Protein AF-A0A952IH59-F1 (afdb_monomer)

Structure (mmCIF, N/CA/C/O backbone):
data_AF-A0A952IH59-F1
#
_entry.id   AF-A0A952IH59-F1
#
loop_
_atom_site.group_PDB
_atom_site.id
_atom_site.type_symbol
_atom_site.label_atom_id
_atom_site.label_alt_id
_atom_site.label_comp_id
_atom_site.label_asym_id
_atom_site.label_entity_id
_atom_site.label_seq_id
_atom_site.pdbx_PDB_ins_code
_atom_site.Cartn_x
_atom_site.Cartn_y
_atom_site.Cartn_z
_atom_site.occupancy
_atom_site.B_iso_or_equiv
_atom_site.auth_seq_id
_atom_site.auth_comp_id
_atom_site.auth_asym_id
_atom_site.auth_atom_id
_atom_site.pdbx_PDB_model_num
ATOM 1 N N . MET A 1 1 ? -2.405 -36.967 -12.369 1.00 33.53 1 MET A N 1
ATOM 2 C CA . MET A 1 1 ? -1.945 -35.764 -11.644 1.00 33.53 1 MET A CA 1
ATOM 3 C C . MET A 1 1 ? -1.183 -34.892 -12.630 1.00 33.53 1 MET A C 1
ATOM 5 O O . MET A 1 1 ? -0.047 -35.197 -12.960 1.00 33.53 1 MET A O 1
ATOM 9 N N . SER A 1 2 ? -1.844 -33.901 -13.224 1.00 32.59 2 SER A N 1
ATOM 10 C CA . SER A 1 2 ? -1.239 -33.027 -14.232 1.00 32.59 2 SER A CA 1
ATOM 11 C C . SER A 1 2 ? -0.374 -31.972 -13.546 1.00 32.59 2 SER A C 1
ATOM 13 O O . SER A 1 2 ? -0.897 -31.021 -12.970 1.00 32.59 2 SER A O 1
ATOM 15 N N . ASN A 1 3 ? 0.943 -32.163 -13.613 1.00 38.31 3 ASN A N 1
ATOM 16 C CA . ASN A 1 3 ? 1.947 -31.163 -13.268 1.00 38.31 3 ASN A CA 1
ATOM 17 C C . ASN A 1 3 ? 1.808 -29.986 -14.246 1.00 38.31 3 ASN A C 1
ATOM 19 O O . ASN A 1 3 ? 2.385 -29.983 -15.333 1.00 38.31 3 ASN A O 1
ATOM 23 N N . VAL A 1 4 ? 0.987 -28.996 -13.892 1.00 41.66 4 VAL A N 1
ATOM 24 C CA . VAL A 1 4 ? 1.006 -27.701 -14.567 1.00 41.66 4 VAL A CA 1
ATOM 25 C C . VAL A 1 4 ? 2.268 -27.012 -14.075 1.00 41.66 4 VAL A C 1
ATOM 27 O O . VAL A 1 4 ? 2.263 -26.384 -13.021 1.00 41.66 4 VAL A O 1
ATOM 30 N N . ALA A 1 5 ? 3.364 -27.159 -14.819 1.00 42.41 5 ALA A N 1
ATOM 31 C CA . ALA A 1 5 ? 4.501 -26.266 -14.682 1.00 42.41 5 ALA A CA 1
ATOM 32 C C . ALA A 1 5 ? 3.962 -24.843 -14.872 1.00 42.41 5 ALA A C 1
ATOM 34 O O . ALA A 1 5 ? 3.643 -24.432 -15.992 1.00 42.41 5 ALA A O 1
ATOM 35 N N . SER A 1 6 ? 3.755 -24.115 -13.771 1.00 54.06 6 SER A N 1
ATOM 36 C CA . SER A 1 6 ? 3.394 -22.708 -13.841 1.00 54.06 6 SER A CA 1
ATOM 37 C C . SER A 1 6 ? 4.525 -22.039 -14.603 1.00 54.06 6 SER A C 1
ATOM 39 O O . SER A 1 6 ? 5.660 -22.043 -14.127 1.00 54.06 6 SER A O 1
ATOM 41 N N . SER A 1 7 ? 4.261 -21.543 -15.814 1.00 60.97 7 SER A N 1
ATOM 42 C CA . SER A 1 7 ? 5.298 -20.843 -16.566 1.00 60.97 7 SER A CA 1
ATOM 43 C C . SER A 1 7 ? 5.826 -19.726 -15.672 1.00 60.97 7 SER A C 1
ATOM 45 O O . SER A 1 7 ? 5.034 -18.868 -15.267 1.00 60.97 7 SER A O 1
ATOM 47 N N . ARG A 1 8 ? 7.118 -19.783 -15.349 1.00 72.94 8 ARG A N 1
ATOM 48 C CA . ARG A 1 8 ? 7.808 -18.815 -14.498 1.00 72.94 8 ARG A CA 1
ATOM 49 C C . ARG A 1 8 ? 7.448 -17.401 -14.963 1.00 72.94 8 ARG A C 1
ATOM 51 O O . ARG A 1 8 ? 7.548 -17.094 -16.154 1.00 72.94 8 ARG A O 1
ATOM 58 N N . ARG A 1 9 ? 6.894 -16.586 -14.067 1.00 80.38 9 ARG A N 1
ATOM 59 C CA . ARG A 1 9 ? 6.481 -15.207 -14.354 1.00 80.38 9 ARG A CA 1
ATOM 60 C C . ARG A 1 9 ? 7.726 -14.324 -14.405 1.00 80.38 9 ARG A C 1
ATOM 62 O O . ARG A 1 9 ? 8.733 -14.626 -13.780 1.00 80.38 9 ARG A O 1
ATOM 69 N N . TRP A 1 10 ? 7.644 -13.204 -15.122 1.00 84.25 10 TRP A N 1
ATOM 70 C CA . TRP A 1 10 ? 8.783 -12.297 -15.336 1.00 84.25 10 TRP A CA 1
ATOM 71 C C . TRP A 1 10 ? 9.376 -11.718 -14.038 1.00 84.25 10 TRP A C 1
ATOM 73 O O . TRP A 1 10 ? 10.529 -11.299 -14.018 1.00 84.25 10 TRP A O 1
ATOM 83 N N . TYR A 1 11 ? 8.585 -11.693 -12.965 1.00 84.94 11 TYR A N 1
ATOM 84 C CA . TYR A 1 11 ? 8.982 -11.210 -11.647 1.00 84.94 11 TYR A CA 1
ATOM 85 C C . TYR A 1 11 ? 9.346 -12.339 -10.668 1.00 84.94 11 TYR A C 1
ATOM 87 O O . TYR A 1 11 ? 9.770 -12.048 -9.557 1.00 84.94 11 TYR A O 1
ATOM 95 N N . ASP A 1 12 ? 9.200 -13.617 -11.042 1.00 85.00 12 ASP A N 1
ATOM 96 C CA . ASP A 1 12 ? 9.469 -14.745 -10.131 1.00 85.00 12 ASP A CA 1
ATOM 97 C C . ASP A 1 12 ? 10.962 -14.902 -9.804 1.00 85.00 12 ASP A C 1
ATOM 99 O O . ASP A 1 12 ? 11.306 -15.484 -8.781 1.00 85.00 12 ASP A O 1
ATOM 103 N N . ASP A 1 13 ? 11.847 -14.375 -10.654 1.00 84.06 13 ASP A N 1
ATOM 104 C CA . ASP A 1 13 ? 13.303 -14.382 -10.447 1.00 84.06 13 ASP A CA 1
ATOM 105 C C . ASP A 1 13 ? 13.801 -13.252 -9.537 1.00 84.06 13 ASP A C 1
ATOM 107 O O . ASP A 1 13 ? 14.992 -13.167 -9.248 1.00 84.06 13 ASP A O 1
ATOM 111 N N . LYS A 1 14 ? 12.897 -12.382 -9.080 1.00 87.69 14 LYS A N 1
ATOM 112 C CA . LYS A 1 14 ? 13.188 -11.244 -8.206 1.00 87.69 14 LYS A CA 1
ATOM 113 C C . LYS A 1 14 ? 12.526 -11.522 -6.856 1.00 87.69 14 LYS A C 1
ATOM 115 O O . LYS A 1 14 ? 11.320 -11.304 -6.756 1.00 87.69 14 LYS A O 1
ATOM 120 N N . PRO A 1 15 ? 13.257 -12.033 -5.842 1.00 89.44 15 PRO A N 1
ATOM 121 C CA . PRO A 1 15 ? 12.652 -12.554 -4.614 1.00 89.44 15 PRO A CA 1
ATOM 122 C C . PRO A 1 15 ? 11.705 -11.562 -3.935 1.00 89.44 15 PRO A C 1
ATOM 124 O O . PRO A 1 15 ? 10.534 -11.889 -3.759 1.00 89.44 15 PRO A O 1
ATOM 127 N N . LEU A 1 16 ? 12.182 -10.337 -3.685 1.00 90.50 16 LEU A N 1
ATOM 128 C CA . LEU A 1 16 ? 11.407 -9.269 -3.051 1.00 90.50 16 LEU A CA 1
ATOM 129 C C . LEU A 1 16 ? 10.143 -8.938 -3.852 1.00 90.50 16 LEU A C 1
ATOM 131 O O . LEU A 1 16 ? 9.032 -9.065 -3.358 1.00 90.50 16 LEU A O 1
ATOM 135 N N . LEU A 1 17 ? 10.293 -8.627 -5.142 1.00 90.44 17 LEU A N 1
ATOM 136 C CA . LEU A 1 17 ? 9.162 -8.299 -6.012 1.00 90.44 17 LEU A CA 1
ATOM 137 C C . LEU A 1 17 ? 8.145 -9.452 -6.118 1.00 90.44 17 LEU A C 1
ATOM 139 O O . LEU A 1 17 ? 6.936 -9.220 -6.138 1.00 90.44 17 LEU A O 1
ATOM 143 N N . SER A 1 18 ? 8.618 -10.700 -6.187 1.00 91.50 18 SER A N 1
ATOM 144 C CA . SER A 1 18 ? 7.756 -11.885 -6.214 1.00 91.50 18 SER A CA 1
ATOM 145 C C . SER A 1 18 ? 6.948 -12.021 -4.930 1.00 91.50 18 SER A C 1
ATOM 147 O O . SER A 1 18 ? 5.749 -12.296 -4.996 1.00 91.50 18 SER A O 1
ATOM 149 N N . GLU A 1 19 ? 7.584 -11.823 -3.779 1.00 92.31 19 GLU A N 1
ATOM 150 C CA . GLU A 1 19 ? 6.935 -11.851 -2.472 1.00 92.31 19 GLU A CA 1
ATOM 151 C C . GLU A 1 19 ? 5.910 -10.723 -2.328 1.00 92.31 19 GLU A C 1
ATOM 153 O O . GLU A 1 19 ? 4.742 -11.001 -2.057 1.00 92.31 19 GLU A O 1
ATOM 158 N N . THR A 1 20 ? 6.285 -9.484 -2.645 1.00 92.25 20 THR A N 1
ATOM 159 C CA . THR A 1 20 ? 5.392 -8.319 -2.615 1.00 92.25 20 THR A CA 1
ATOM 160 C C . THR A 1 20 ? 4.138 -8.538 -3.467 1.00 92.25 20 THR A C 1
ATOM 162 O O . THR A 1 20 ? 3.014 -8.326 -3.007 1.00 92.25 20 THR A O 1
ATOM 165 N N . ILE A 1 21 ? 4.290 -9.035 -4.701 1.00 91.31 21 ILE A N 1
ATOM 166 C CA . ILE A 1 21 ? 3.145 -9.314 -5.582 1.00 91.31 21 ILE A CA 1
ATOM 167 C C . ILE A 1 21 ? 2.280 -10.453 -5.029 1.00 91.31 21 ILE A C 1
ATOM 169 O O . ILE A 1 21 ? 1.054 -10.398 -5.135 1.00 91.31 21 ILE A O 1
ATOM 173 N N . LYS A 1 22 ? 2.882 -11.498 -4.447 1.00 91.50 22 LYS A N 1
ATOM 174 C CA . LYS A 1 22 ? 2.125 -12.590 -3.812 1.00 91.50 22 LYS A CA 1
ATOM 175 C C . LYS A 1 22 ? 1.323 -12.088 -2.614 1.00 91.50 22 LYS A C 1
ATOM 177 O O . LYS A 1 22 ? 0.164 -12.475 -2.488 1.00 91.50 22 LYS A O 1
ATOM 182 N N . ASN A 1 23 ? 1.903 -11.211 -1.799 1.00 92.19 23 ASN A N 1
ATOM 183 C CA . ASN A 1 23 ? 1.234 -10.614 -0.647 1.00 92.19 23 ASN A CA 1
ATOM 184 C C . ASN A 1 23 ? 0.069 -9.719 -1.080 1.00 92.19 23 ASN A C 1
ATOM 186 O O . ASN A 1 23 ? -1.020 -9.837 -0.533 1.00 92.19 23 ASN A O 1
ATOM 190 N N . LEU A 1 24 ? 0.227 -8.914 -2.136 1.00 91.50 24 LEU A N 1
ATOM 191 C CA . LEU A 1 24 ? -0.899 -8.169 -2.711 1.00 91.50 24 LEU A CA 1
ATOM 192 C C . LEU A 1 24 ? -2.011 -9.098 -3.220 1.00 91.50 24 LEU A C 1
ATOM 194 O O . LEU A 1 24 ? -3.191 -8.844 -2.994 1.00 91.50 24 LEU A O 1
ATOM 198 N N . LEU A 1 25 ? -1.650 -10.186 -3.903 1.00 90.56 25 LEU A N 1
ATOM 199 C CA . LEU A 1 25 ? -2.609 -11.134 -4.479 1.00 90.56 25 LEU A CA 1
ATOM 200 C C . LEU A 1 25 ? -3.349 -11.991 -3.443 1.00 90.56 25 LEU A C 1
ATOM 202 O O . LEU A 1 25 ? -4.392 -12.557 -3.782 1.00 90.56 25 LEU A O 1
ATOM 206 N N . SER A 1 26 ? -2.815 -12.130 -2.228 1.00 91.12 26 SER A N 1
ATOM 207 C CA . SER A 1 26 ? -3.437 -12.905 -1.149 1.00 91.12 26 SER A CA 1
ATOM 208 C C . SER A 1 26 ? -4.479 -12.106 -0.363 1.00 91.12 26 SER A C 1
ATOM 210 O O . SER A 1 26 ? -5.309 -12.705 0.322 1.00 91.12 26 SER A O 1
ATOM 212 N N . LEU A 1 27 ? -4.482 -10.775 -0.492 1.00 90.12 27 LEU A N 1
ATOM 213 C CA . LEU A 1 27 ? -5.470 -9.914 0.150 1.00 90.12 27 LEU A CA 1
ATOM 214 C C . LEU A 1 27 ? -6.889 -10.181 -0.387 1.00 90.12 27 LEU A C 1
ATOM 216 O O . LEU A 1 27 ? -7.058 -10.495 -1.568 1.00 90.12 27 LEU A O 1
ATOM 220 N N . PRO A 1 28 ? -7.935 -9.984 0.434 1.00 91.19 28 PRO A N 1
ATOM 221 C CA . PRO A 1 28 ? -9.312 -9.879 -0.040 1.00 91.19 28 PRO A CA 1
ATOM 222 C C . PRO A 1 28 ? -9.458 -8.853 -1.170 1.00 91.19 28 PRO A C 1
ATOM 224 O O . PRO A 1 28 ? -8.822 -7.802 -1.146 1.00 91.19 28 PRO A O 1
ATOM 227 N N . TYR A 1 29 ? -10.336 -9.122 -2.141 1.00 89.19 29 TYR A N 1
ATOM 228 C CA . TYR A 1 29 ? -10.485 -8.282 -3.338 1.00 89.19 29 TYR A CA 1
ATOM 229 C C . TYR A 1 29 ? -10.785 -6.804 -3.025 1.00 89.19 29 TYR A C 1
ATOM 231 O O . TYR A 1 29 ? -10.253 -5.919 -3.688 1.00 89.19 29 TYR A O 1
ATOM 239 N N . SER A 1 30 ? -11.584 -6.522 -1.990 1.00 88.75 30 SER A N 1
ATOM 240 C CA . SER A 1 30 ? -11.866 -5.152 -1.538 1.00 88.75 30 SER A CA 1
ATOM 241 C C . SER A 1 30 ? -10.608 -4.421 -1.060 1.00 88.75 30 SER A C 1
ATOM 243 O O . SER A 1 30 ? -10.383 -3.280 -1.450 1.00 88.75 30 SER A O 1
ATOM 245 N N . LEU A 1 31 ? -9.756 -5.093 -0.283 1.00 91.19 31 LEU A N 1
ATOM 246 C CA . LEU A 1 31 ? -8.477 -4.548 0.174 1.00 91.19 31 LEU A CA 1
ATOM 247 C C . LEU A 1 31 ? -7.481 -4.400 -0.976 1.00 91.19 31 LEU A C 1
ATOM 249 O O . LEU A 1 31 ? -6.754 -3.411 -1.027 1.00 91.19 31 LEU A O 1
ATOM 253 N N . GLN A 1 32 ? -7.489 -5.333 -1.935 1.00 91.62 32 GLN A N 1
ATOM 254 C CA . GLN A 1 32 ? -6.688 -5.194 -3.149 1.00 91.62 32 GLN A CA 1
ATOM 255 C C . GLN A 1 32 ? -7.042 -3.916 -3.906 1.00 91.62 32 GLN A C 1
ATOM 257 O O . GLN A 1 32 ? -6.137 -3.223 -4.344 1.00 91.62 32 GLN A O 1
ATOM 262 N N . LEU A 1 33 ? -8.327 -3.595 -4.089 1.00 88.25 33 LEU A N 1
ATOM 263 C CA . LEU A 1 33 ? -8.720 -2.387 -4.822 1.00 88.25 33 LEU A CA 1
ATOM 264 C C . LEU A 1 33 ? -8.133 -1.122 -4.187 1.00 88.25 33 LEU A C 1
ATOM 266 O O . LEU A 1 33 ? -7.520 -0.328 -4.892 1.00 88.25 33 LEU A O 1
ATOM 270 N N . VAL A 1 34 ? -8.263 -0.993 -2.867 1.00 90.19 34 VAL A N 1
ATOM 271 C CA . VAL A 1 34 ? -7.823 0.192 -2.123 1.00 90.19 34 VAL A CA 1
ATOM 272 C C . VAL A 1 34 ? -6.299 0.315 -2.107 1.00 90.19 34 VAL A C 1
ATOM 274 O O . VAL A 1 34 ? -5.745 1.338 -2.499 1.00 90.19 34 VAL A O 1
ATOM 277 N N . ILE A 1 35 ? -5.599 -0.747 -1.705 1.00 93.62 35 ILE A N 1
ATOM 278 C CA . ILE A 1 35 ? -4.140 -0.705 -1.554 1.00 93.62 35 ILE A CA 1
ATOM 279 C C . ILE A 1 35 ? -3.469 -0.542 -2.921 1.00 93.62 35 ILE A C 1
ATOM 281 O O . ILE A 1 35 ? -2.540 0.249 -3.076 1.00 93.62 35 ILE A O 1
ATOM 285 N N . VAL A 1 36 ? -3.950 -1.256 -3.943 1.00 92.56 36 VAL A N 1
ATOM 286 C CA . VAL A 1 36 ? -3.327 -1.235 -5.272 1.00 92.56 36 VAL A CA 1
ATOM 287 C C . VAL A 1 36 ? -3.533 0.102 -5.981 1.00 92.56 36 VAL A C 1
ATOM 289 O O . VAL A 1 36 ? -2.692 0.483 -6.792 1.00 92.56 36 VAL A O 1
ATOM 292 N N . GLU A 1 37 ? -4.590 0.849 -5.670 1.00 90.81 37 GLU A N 1
ATOM 293 C CA . GLU A 1 37 ? -4.732 2.225 -6.149 1.00 90.81 37 GLU A CA 1
ATOM 294 C C . GLU A 1 37 ? -3.589 3.121 -5.636 1.00 90.81 37 GLU A C 1
ATOM 296 O O . GLU A 1 37 ? -2.960 3.825 -6.432 1.00 90.81 37 GLU A O 1
ATOM 301 N N . GLY A 1 38 ? -3.217 2.991 -4.358 1.00 90.06 38 GLY A N 1
ATOM 302 C CA . GLY A 1 38 ? -2.018 3.626 -3.799 1.00 90.06 38 GLY A CA 1
ATOM 303 C C . GLY A 1 38 ? -0.722 3.151 -4.466 1.00 90.06 38 GLY A C 1
ATOM 304 O O . GLY A 1 38 ? 0.126 3.960 -4.843 1.00 90.06 38 GLY A O 1
ATOM 305 N N . VAL A 1 39 ? -0.586 1.846 -4.724 1.00 93.50 39 VAL A N 1
ATOM 306 C CA . VAL A 1 39 ? 0.577 1.297 -5.452 1.00 93.50 39 VAL A CA 1
ATOM 307 C C . VAL A 1 39 ? 0.689 1.880 -6.864 1.00 93.50 39 VAL A C 1
ATOM 309 O O . VAL A 1 39 ? 1.778 2.241 -7.311 1.00 93.50 39 VAL A O 1
ATOM 312 N N . VAL A 1 40 ? -0.431 2.014 -7.579 1.00 91.81 40 VAL A N 1
ATOM 313 C CA . VAL A 1 40 ? -0.478 2.662 -8.898 1.00 91.81 40 VAL A CA 1
ATOM 314 C C . VAL A 1 40 ? -0.009 4.113 -8.810 1.00 91.81 40 VAL A C 1
ATOM 316 O O . VAL A 1 40 ? 0.660 4.587 -9.727 1.00 91.81 40 VAL A O 1
ATOM 319 N N . TYR A 1 41 ? -0.341 4.821 -7.735 1.00 90.19 41 TYR A N 1
ATOM 320 C CA . TYR A 1 41 ? 0.108 6.190 -7.521 1.00 90.19 41 TYR A CA 1
ATOM 321 C C . TYR A 1 41 ? 1.631 6.280 -7.305 1.00 90.19 41 TYR A C 1
ATOM 323 O O . TYR A 1 41 ? 2.281 7.075 -7.986 1.00 90.19 41 TYR A O 1
ATOM 331 N N . LEU A 1 42 ? 2.220 5.416 -6.466 1.00 90.44 42 LEU A N 1
ATOM 332 C CA . LEU A 1 42 ? 3.683 5.317 -6.300 1.00 90.44 42 LEU A CA 1
ATOM 333 C C . LEU A 1 42 ? 4.382 5.031 -7.635 1.00 90.44 42 LEU A C 1
ATOM 335 O O . LEU A 1 42 ? 5.330 5.710 -8.024 1.00 90.44 42 LEU A O 1
ATOM 339 N N . LEU A 1 43 ? 3.846 4.068 -8.385 1.00 89.31 43 LEU A N 1
ATOM 340 C CA . LEU A 1 43 ? 4.364 3.687 -9.695 1.00 89.31 43 LEU A CA 1
ATOM 341 C C . LEU A 1 43 ? 4.292 4.816 -10.721 1.00 89.31 43 LEU A C 1
ATOM 343 O O . LEU A 1 43 ? 5.211 4.960 -11.525 1.00 89.31 43 LEU A O 1
ATOM 347 N N . ASN A 1 44 ? 3.222 5.614 -10.709 1.00 87.12 44 ASN A N 1
ATOM 348 C CA . ASN A 1 44 ? 3.123 6.788 -11.572 1.00 87.12 44 ASN A CA 1
ATOM 349 C C . ASN A 1 44 ? 4.202 7.816 -11.233 1.00 87.12 44 ASN A C 1
ATOM 351 O O . ASN A 1 44 ? 4.899 8.242 -12.149 1.00 87.12 44 ASN A O 1
ATOM 355 N N . LYS A 1 45 ? 4.381 8.160 -9.947 1.00 86.31 45 LYS A N 1
ATOM 356 C CA . LYS A 1 45 ? 5.432 9.093 -9.502 1.00 86.31 45 LYS A CA 1
ATOM 357 C C . LYS A 1 45 ? 6.815 8.647 -9.982 1.00 86.31 45 LYS A C 1
ATOM 359 O O . LYS A 1 45 ? 7.554 9.444 -10.555 1.00 86.31 45 LYS A O 1
ATOM 364 N N . GLU A 1 46 ? 7.129 7.364 -9.822 1.00 86.50 46 GLU A N 1
ATOM 365 C CA . GLU A 1 46 ? 8.420 6.813 -10.241 1.00 86.50 46 GLU A CA 1
ATOM 366 C C . GLU A 1 46 ? 8.582 6.816 -11.771 1.00 86.50 46 GLU A C 1
ATOM 368 O O . GLU A 1 46 ? 9.609 7.234 -12.308 1.00 86.50 46 GLU A O 1
ATOM 373 N N . CYS A 1 47 ? 7.539 6.429 -12.512 1.00 82.62 47 CYS A N 1
ATOM 374 C CA . CYS A 1 47 ? 7.555 6.489 -13.975 1.00 82.62 47 CYS A CA 1
ATOM 375 C C . CYS A 1 47 ? 7.689 7.929 -14.504 1.00 82.62 47 CYS A C 1
ATOM 377 O O . CYS A 1 47 ? 8.285 8.135 -15.566 1.00 82.62 47 CYS A O 1
ATOM 379 N N . GLU A 1 48 ? 7.120 8.921 -13.815 1.00 82.06 48 GLU A N 1
ATOM 380 C CA . GLU A 1 48 ? 7.268 10.343 -14.144 1.00 82.06 48 GLU A CA 1
ATOM 381 C C . GLU A 1 48 ? 8.692 10.831 -13.894 1.00 82.06 48 GLU A C 1
ATOM 383 O O . GLU A 1 48 ? 9.276 11.453 -14.788 1.00 82.06 48 GLU A O 1
ATOM 388 N N . ALA A 1 49 ? 9.258 10.495 -12.731 1.00 77.62 49 ALA A N 1
ATOM 389 C CA . ALA A 1 49 ? 10.625 10.840 -12.348 1.00 77.62 49 ALA A CA 1
ATOM 390 C C . ALA A 1 49 ? 11.659 10.276 -13.335 1.00 77.62 49 ALA A C 1
ATOM 392 O O . ALA A 1 49 ? 12.601 10.968 -13.713 1.00 77.62 49 ALA A O 1
ATOM 393 N N . GLN A 1 50 ? 11.436 9.058 -13.836 1.00 76.75 50 GLN A N 1
ATOM 394 C CA . GLN A 1 50 ? 12.288 8.429 -14.851 1.00 76.75 50 GLN A CA 1
ATOM 395 C C . GLN A 1 50 ? 11.930 8.831 -16.301 1.00 76.75 50 GLN A C 1
ATOM 397 O O . GLN A 1 50 ? 12.490 8.291 -17.256 1.00 76.75 50 GLN A O 1
ATOM 402 N N . HIS A 1 51 ? 10.980 9.754 -16.505 1.00 75.19 51 HIS A N 1
ATOM 403 C CA . HIS A 1 51 ? 10.463 10.177 -17.818 1.00 75.19 51 HIS A CA 1
ATOM 404 C C . HIS A 1 51 ? 9.914 9.038 -18.707 1.00 75.19 51 HIS A C 1
ATOM 406 O O . HIS A 1 51 ? 9.750 9.190 -19.924 1.00 75.19 51 HIS A O 1
ATOM 412 N N . LEU A 1 52 ? 9.545 7.908 -18.103 1.00 68.69 52 LEU A N 1
ATOM 413 C CA . LEU A 1 52 ? 9.087 6.695 -18.784 1.00 68.69 52 LEU A CA 1
ATOM 414 C C . LEU A 1 52 ? 7.626 6.771 -19.241 1.00 68.69 52 LEU A C 1
ATOM 416 O O . LEU A 1 52 ? 7.201 6.004 -20.105 1.00 68.69 52 LEU A O 1
ATOM 420 N N . ILE A 1 53 ? 6.844 7.736 -18.748 1.00 61.94 53 ILE A N 1
ATOM 421 C CA . ILE A 1 53 ? 5.451 7.921 -19.197 1.00 61.94 53 ILE A CA 1
ATOM 422 C C . ILE A 1 53 ? 5.364 8.234 -20.698 1.00 61.94 53 ILE A C 1
ATOM 424 O O . ILE A 1 53 ? 4.421 7.815 -21.376 1.00 61.94 53 ILE A O 1
ATOM 428 N N . ARG A 1 54 ? 6.372 8.910 -21.266 1.00 57.50 54 ARG A N 1
ATOM 429 C CA . ARG A 1 54 ? 6.450 9.113 -22.723 1.00 57.50 54 ARG A CA 1
ATOM 430 C C . ARG A 1 54 ? 6.747 7.807 -23.461 1.00 57.50 54 ARG A C 1
ATOM 432 O O . ARG A 1 54 ? 6.178 7.592 -24.530 1.00 57.50 54 ARG A O 1
ATOM 439 N N . ALA A 1 55 ? 7.545 6.920 -22.861 1.00 51.66 55 ALA A N 1
ATOM 440 C CA . ALA A 1 55 ? 7.811 5.590 -23.396 1.00 51.66 55 ALA A CA 1
ATOM 441 C C . ALA A 1 55 ? 6.539 4.727 -23.424 1.00 51.66 55 ALA A C 1
ATOM 443 O O . ALA A 1 55 ? 6.327 4.005 -24.384 1.00 51.66 55 ALA A O 1
ATOM 444 N N . LEU A 1 56 ? 5.615 4.865 -22.467 1.00 51.81 56 LEU A N 1
ATOM 445 C CA . LEU A 1 56 ? 4.317 4.171 -22.520 1.00 51.81 56 LEU A CA 1
ATOM 446 C C . LEU A 1 56 ? 3.424 4.620 -23.681 1.00 51.81 56 LEU A C 1
ATOM 448 O O . LEU A 1 56 ? 2.697 3.803 -24.237 1.00 51.81 56 LEU A O 1
ATOM 452 N N . ARG A 1 57 ? 3.486 5.902 -24.074 1.00 47.62 57 ARG A N 1
ATOM 453 C CA . ARG A 1 57 ? 2.779 6.400 -25.267 1.00 47.62 57 ARG A CA 1
ATOM 454 C C . ARG A 1 57 ? 3.435 5.925 -26.569 1.00 47.62 57 ARG A C 1
ATOM 456 O O . ARG A 1 57 ? 2.725 5.741 -27.553 1.00 47.62 57 ARG A O 1
ATOM 463 N 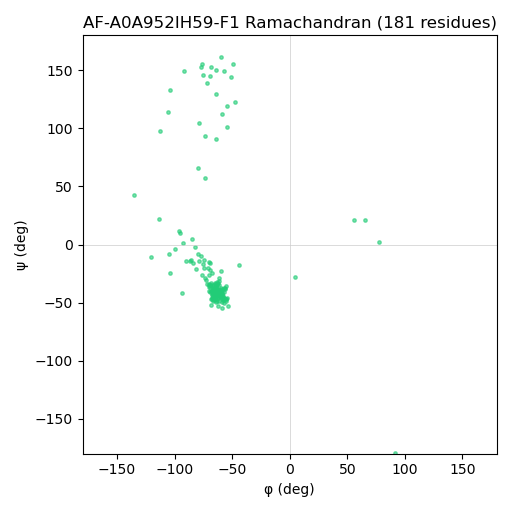N . SER A 1 58 ? 4.757 5.713 -26.581 1.00 42.88 58 SER A N 1
ATOM 464 C CA . SER A 1 58 ? 5.488 5.151 -27.731 1.00 42.88 58 SER A CA 1
ATOM 465 C C . SER A 1 58 ? 5.511 3.623 -27.756 1.00 4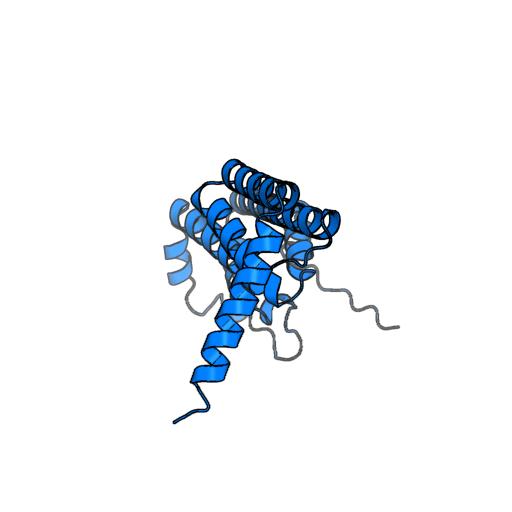2.88 58 SER A C 1
ATOM 467 O O . SER A 1 58 ? 5.785 3.036 -28.802 1.00 42.88 58 SER A O 1
ATOM 469 N N . VAL A 1 59 ? 5.137 2.965 -26.657 1.00 45.44 59 VAL A N 1
ATOM 470 C CA . VAL A 1 59 ? 4.693 1.568 -26.622 1.00 45.44 59 VAL A CA 1
ATOM 471 C C . VAL A 1 59 ? 3.278 1.515 -27.220 1.00 45.44 59 VAL A C 1
ATOM 473 O O . VAL A 1 59 ? 2.295 1.100 -26.612 1.00 45.44 59 VAL A O 1
ATOM 476 N N . GLY A 1 60 ? 3.169 1.990 -28.463 1.00 37.12 60 GLY A N 1
ATOM 477 C CA . GLY A 1 60 ? 2.012 1.762 -29.306 1.00 37.12 60 GLY A CA 1
ATOM 478 C C . GLY A 1 60 ? 1.796 0.260 -29.445 1.00 37.12 60 GLY A C 1
ATOM 479 O O . GLY A 1 60 ? 2.759 -0.497 -29.370 1.00 37.12 60 GLY A O 1
ATOM 480 N N . HIS A 1 61 ? 0.527 -0.125 -29.598 1.00 40.22 61 HIS A N 1
ATOM 481 C CA . HIS A 1 61 ? -0.102 -1.416 -29.942 1.00 40.22 61 HIS A CA 1
ATOM 482 C C . HIS A 1 61 ? 0.731 -2.712 -30.109 1.00 40.22 61 HIS A C 1
ATOM 484 O O . HIS A 1 61 ? 0.199 -3.791 -29.872 1.00 40.22 61 HIS A O 1
ATOM 490 N N . GLN A 1 62 ? 1.998 -2.655 -30.501 1.00 38.50 62 GLN A N 1
ATOM 491 C CA . GLN A 1 62 ? 2.890 -3.773 -30.771 1.00 38.50 62 GLN A CA 1
ATOM 492 C C . GLN A 1 62 ? 3.405 -4.522 -29.525 1.00 38.50 62 GLN A C 1
ATOM 494 O O . GLN A 1 62 ? 3.572 -5.730 -29.642 1.00 38.50 62 GLN A O 1
ATOM 499 N N . ASN A 1 63 ? 3.553 -3.905 -28.337 1.00 40.78 63 ASN A N 1
ATOM 500 C CA . ASN A 1 63 ? 3.951 -4.642 -27.105 1.00 40.78 63 ASN A CA 1
ATOM 501 C C . ASN A 1 63 ? 2.814 -4.882 -26.095 1.00 40.78 63 ASN A C 1
ATOM 503 O O . ASN A 1 63 ? 2.976 -5.660 -25.154 1.00 40.78 63 ASN A O 1
ATOM 507 N N . VAL A 1 64 ? 1.632 -4.291 -26.300 1.00 43.25 64 VAL A N 1
ATOM 508 C CA . VAL A 1 64 ? 0.433 -4.589 -25.480 1.00 43.25 64 VAL A CA 1
ATOM 509 C C . VAL A 1 64 ? -0.092 -6.015 -25.759 1.00 43.25 64 VAL A C 1
ATOM 511 O O . VAL A 1 64 ? -0.819 -6.613 -24.965 1.00 43.25 64 VAL A O 1
ATOM 514 N N . THR A 1 65 ? 0.352 -6.626 -26.858 1.00 41.03 65 THR A N 1
ATOM 515 C CA . THR A 1 65 ? 0.003 -7.988 -27.291 1.00 41.03 65 THR A CA 1
ATOM 516 C C . THR A 1 65 ? 0.599 -9.100 -26.415 1.00 41.03 65 THR A C 1
ATOM 518 O O . THR A 1 65 ? 0.102 -10.224 -26.449 1.00 41.03 65 THR A O 1
ATOM 521 N N . GLY A 1 66 ? 1.595 -8.816 -25.564 1.00 42.25 66 GLY A N 1
ATOM 522 C CA . GLY A 1 66 ? 2.162 -9.804 -24.628 1.00 42.25 66 GLY A CA 1
ATOM 523 C C . GLY A 1 66 ? 1.288 -10.109 -23.398 1.00 42.25 66 GLY A C 1
ATOM 524 O O . GLY A 1 66 ? 1.489 -11.126 -22.717 1.00 42.25 66 GLY A O 1
ATOM 525 N N . LEU A 1 67 ? 0.311 -9.243 -23.105 1.00 45.69 67 LEU A N 1
ATOM 526 C CA . LEU A 1 67 ? -0.581 -9.339 -21.941 1.00 45.69 67 LEU A CA 1
ATOM 527 C C . LEU A 1 67 ? -1.984 -9.846 -22.294 1.00 45.69 67 LEU A C 1
ATOM 529 O O . LEU A 1 67 ? -2.614 -10.497 -21.465 1.00 45.69 67 LEU A O 1
ATOM 533 N N . HIS A 1 68 ? -2.431 -9.685 -23.541 1.00 42.28 68 HIS A N 1
ATOM 534 C CA . HIS A 1 68 ? -3.644 -10.334 -24.043 1.00 42.28 68 HIS A CA 1
ATOM 535 C C . HIS A 1 68 ? -3.376 -11.799 -24.428 1.00 42.28 68 HIS A C 1
ATOM 537 O O . HIS A 1 68 ? -3.466 -12.191 -25.589 1.00 42.28 68 HIS A O 1
ATOM 543 N N . LYS A 1 69 ? -3.059 -12.654 -23.446 1.00 44.97 69 LYS A N 1
ATOM 544 C CA . LYS A 1 69 ? -3.185 -14.105 -23.662 1.00 44.97 69 LYS A CA 1
ATOM 545 C C . LYS A 1 69 ? -4.672 -14.465 -23.758 1.00 44.97 69 LYS A C 1
ATOM 547 O O . LYS A 1 69 ? -5.513 -13.845 -23.109 1.00 44.97 69 LYS A O 1
ATOM 552 N N . SER A 1 70 ? -4.985 -15.447 -24.608 1.00 41.06 70 SER A N 1
ATOM 553 C CA . SER A 1 70 ? -6.352 -15.894 -24.906 1.00 41.06 70 SER A CA 1
ATOM 554 C C . SER A 1 70 ? -7.168 -16.147 -23.631 1.00 41.06 70 SER A C 1
ATOM 556 O O . SER A 1 70 ? -6.605 -16.449 -22.578 1.00 41.06 70 SER A O 1
ATOM 558 N N . LYS A 1 71 ? -8.502 -16.050 -23.732 1.00 43.12 71 LYS A N 1
ATOM 559 C CA . LYS A 1 71 ? -9.487 -16.187 -22.634 1.00 43.12 71 LYS A CA 1
ATOM 560 C C . LYS A 1 71 ? -9.243 -17.362 -21.654 1.00 43.12 71 LYS A C 1
ATOM 562 O O . LYS A 1 71 ? -9.747 -17.300 -20.541 1.00 43.12 71 LYS A O 1
ATOM 567 N N . ASN A 1 72 ? -8.427 -18.358 -22.016 1.00 42.31 72 ASN A N 1
ATOM 568 C CA . ASN A 1 72 ? -8.052 -19.519 -21.198 1.00 42.31 72 ASN A CA 1
ATOM 569 C C . ASN A 1 72 ? -6.749 -19.377 -20.369 1.00 42.31 72 ASN A C 1
ATOM 571 O O . ASN A 1 72 ? -6.370 -20.330 -19.693 1.00 42.31 72 ASN A O 1
ATOM 575 N N . ARG A 1 73 ? -6.033 -18.240 -20.395 1.00 56.09 73 ARG A N 1
ATOM 576 C CA . ARG A 1 73 ? -4.821 -17.999 -19.569 1.00 56.09 73 ARG A CA 1
ATOM 577 C C . ARG A 1 73 ? -4.810 -16.615 -18.907 1.00 56.09 73 ARG A C 1
ATOM 579 O O . ARG A 1 73 ? -3.778 -15.940 -18.909 1.00 56.09 73 ARG A O 1
ATOM 586 N N . ARG A 1 74 ? -5.950 -16.176 -18.364 1.00 63.38 74 ARG A N 1
ATOM 587 C CA . ARG A 1 74 ? -6.008 -14.945 -17.558 1.00 63.38 74 ARG A CA 1
ATOM 588 C C . ARG A 1 74 ? -5.161 -15.117 -16.300 1.00 63.38 74 ARG A C 1
ATOM 590 O O . ARG A 1 74 ? -5.274 -16.125 -15.604 1.00 63.38 74 ARG A O 1
ATOM 597 N N . ARG A 1 75 ? -4.274 -14.162 -16.040 1.00 71.06 75 ARG A N 1
ATOM 598 C CA . ARG A 1 75 ? -3.454 -14.127 -14.828 1.00 71.06 75 ARG A CA 1
ATOM 599 C C . ARG A 1 75 ? -4.336 -13.645 -13.678 1.00 71.06 75 ARG A C 1
ATOM 601 O O . ARG A 1 75 ? -5.294 -12.914 -13.899 1.00 71.06 75 ARG A O 1
ATOM 608 N N . GLN A 1 76 ? -4.015 -14.036 -12.446 1.00 73.88 76 GLN A N 1
ATOM 609 C CA . GLN A 1 76 ? -4.820 -13.672 -11.269 1.00 73.88 76 GLN A CA 1
ATOM 610 C C . GLN A 1 76 ? -5.003 -12.150 -11.135 1.00 73.88 76 GLN A C 1
ATOM 612 O O . GLN A 1 76 ? -6.083 -11.689 -10.788 1.00 73.88 76 GLN A O 1
ATOM 617 N N . TYR A 1 77 ? -3.979 -11.374 -11.499 1.00 73.38 77 TYR A N 1
ATOM 618 C CA . TYR A 1 77 ? -4.037 -9.914 -11.477 1.00 73.38 77 TYR A CA 1
ATOM 619 C C . TYR A 1 77 ? -4.806 -9.272 -12.636 1.00 73.38 77 TYR A C 1
ATOM 621 O O . TYR A 1 77 ? -5.079 -8.083 -12.569 1.00 73.38 77 TYR A O 1
ATOM 629 N N . ASP A 1 78 ? -5.195 -10.019 -13.675 1.00 75.25 78 ASP A N 1
ATOM 630 C CA . ASP A 1 78 ? -5.994 -9.465 -14.780 1.00 75.25 78 ASP A CA 1
ATOM 631 C C . ASP A 1 78 ? -7.463 -9.243 -14.378 1.00 75.25 78 ASP A C 1
ATOM 633 O O . ASP A 1 78 ? -8.208 -8.585 -15.100 1.00 75.25 78 ASP A O 1
ATOM 637 N N . ALA A 1 79 ? -7.896 -9.803 -13.242 1.00 76.38 79 ALA A N 1
ATOM 638 C CA . ALA A 1 79 ? -9.235 -9.587 -12.696 1.00 76.38 79 ALA A CA 1
ATOM 639 C C . ALA A 1 79 ? -9.386 -8.214 -12.021 1.00 76.38 79 ALA A C 1
ATOM 641 O O . ALA A 1 79 ? -10.493 -7.685 -11.975 1.00 76.38 79 ALA A O 1
ATOM 642 N N . ASN A 1 80 ? -8.288 -7.636 -11.521 1.00 80.69 80 ASN A N 1
ATOM 643 C CA . ASN A 1 80 ? -8.270 -6.318 -10.898 1.00 80.69 80 ASN A CA 1
ATOM 644 C C . ASN A 1 80 ? -7.618 -5.312 -11.872 1.00 80.69 80 ASN A C 1
ATOM 646 O O . ASN A 1 80 ? -6.419 -5.423 -12.142 1.00 80.69 80 ASN A O 1
ATOM 650 N N . PRO A 1 81 ? -8.361 -4.321 -12.401 1.00 81.38 81 PRO A N 1
ATOM 651 C CA . PRO A 1 81 ? -7.829 -3.382 -13.389 1.00 81.38 81 PRO A CA 1
ATOM 652 C C . PRO A 1 81 ? -6.673 -2.530 -12.845 1.00 81.38 81 PRO A C 1
ATOM 654 O O . PRO A 1 81 ? -5.741 -2.223 -13.592 1.00 81.38 81 PRO A O 1
ATOM 657 N N . TYR A 1 82 ? -6.684 -2.194 -11.551 1.00 83.88 82 TYR A N 1
ATOM 658 C CA . TYR A 1 82 ? -5.594 -1.461 -10.907 1.00 83.88 82 TYR A CA 1
ATOM 659 C C . TYR A 1 82 ? -4.343 -2.323 -10.790 1.00 83.88 82 TYR A C 1
ATOM 661 O O . TYR A 1 82 ? -3.247 -1.856 -11.087 1.00 83.88 82 TYR A O 1
ATOM 669 N N . LEU A 1 83 ? -4.500 -3.602 -10.447 1.00 86.38 83 LEU A N 1
ATOM 670 C CA . LEU A 1 83 ? -3.367 -4.518 -10.342 1.00 86.38 83 LEU A CA 1
ATOM 671 C C . LEU A 1 83 ? -2.766 -4.808 -11.713 1.00 86.38 83 LEU A C 1
ATOM 673 O O . LEU A 1 83 ? -1.549 -4.779 -11.864 1.00 86.38 83 LEU A O 1
ATOM 677 N N . HIS A 1 84 ? -3.596 -4.983 -12.740 1.00 85.25 84 HIS A N 1
ATOM 678 C CA . HIS A 1 84 ? -3.122 -5.070 -14.118 1.00 85.25 84 HIS A CA 1
ATOM 679 C C . HIS A 1 84 ? -2.315 -3.821 -14.523 1.00 85.25 84 HIS A C 1
ATOM 681 O O . HIS A 1 84 ? -1.220 -3.940 -15.073 1.00 85.25 84 HIS A O 1
ATOM 687 N N . LYS A 1 85 ? -2.812 -2.619 -14.204 1.00 84.56 85 LYS A N 1
ATOM 688 C CA . LYS A 1 85 ? -2.104 -1.357 -14.464 1.00 84.56 85 LYS A CA 1
ATOM 689 C C . LYS A 1 85 ? -0.777 -1.272 -13.700 1.00 84.56 85 LYS A C 1
ATOM 691 O O . LYS A 1 85 ? 0.241 -0.949 -14.308 1.00 84.56 85 LYS A O 1
ATOM 696 N N . ALA A 1 86 ? -0.767 -1.617 -12.413 1.00 88.31 86 ALA A N 1
ATOM 697 C CA . ALA A 1 86 ? 0.439 -1.653 -11.589 1.00 88.31 86 ALA A CA 1
ATOM 698 C C . ALA A 1 86 ? 1.494 -2.607 -12.170 1.00 88.31 86 ALA A C 1
ATOM 700 O O . ALA A 1 86 ? 2.659 -2.242 -12.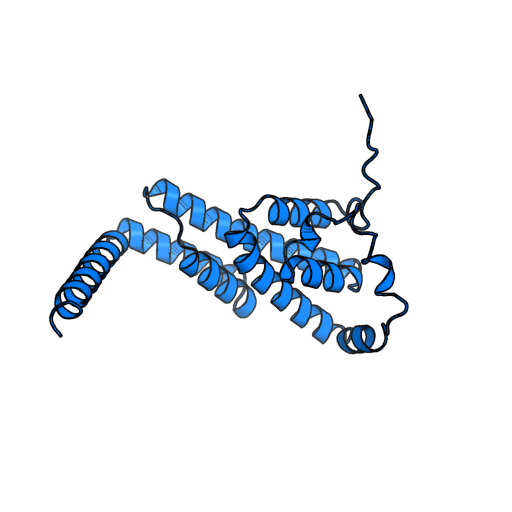314 1.00 88.31 86 ALA A O 1
ATOM 701 N N . MET A 1 87 ? 1.077 -3.800 -12.602 1.00 88.69 87 MET A N 1
ATOM 702 C CA . MET A 1 87 ? 1.962 -4.775 -13.242 1.00 88.69 87 MET A CA 1
ATOM 703 C C . MET A 1 87 ? 2.580 -4.250 -14.544 1.00 88.69 87 MET A C 1
ATOM 705 O O . MET A 1 87 ? 3.735 -4.562 -14.835 1.00 88.69 87 MET A O 1
ATOM 709 N N . ASN A 1 88 ? 1.841 -3.447 -15.316 1.00 85.31 88 ASN A N 1
ATOM 710 C CA . ASN A 1 88 ? 2.356 -2.833 -16.539 1.00 85.31 88 ASN A CA 1
ATOM 711 C C . ASN A 1 88 ? 3.401 -1.751 -16.243 1.00 85.31 88 ASN A C 1
ATOM 713 O O . ASN A 1 88 ? 4.413 -1.700 -16.937 1.00 85.31 88 ASN A O 1
ATOM 717 N N . TYR A 1 89 ? 3.193 -0.928 -15.210 1.00 85.19 89 TYR A N 1
ATOM 718 C CA . TYR A 1 89 ? 4.203 0.043 -14.780 1.00 85.19 89 TYR A CA 1
ATOM 719 C C . TYR A 1 89 ? 5.450 -0.639 -14.225 1.00 85.19 89 TYR A C 1
ATOM 721 O O . TYR A 1 89 ? 6.556 -0.328 -14.648 1.00 85.19 89 TYR A O 1
ATOM 729 N N . LEU A 1 90 ? 5.286 -1.634 -13.352 1.00 88.75 90 LEU A N 1
ATOM 730 C CA . LEU A 1 90 ? 6.416 -2.388 -12.811 1.00 88.75 90 LEU A CA 1
ATOM 731 C C . LEU A 1 90 ? 7.273 -3.018 -13.915 1.00 88.75 90 LEU A C 1
ATOM 733 O O . LEU A 1 90 ? 8.494 -3.026 -13.810 1.00 88.75 90 LEU A O 1
ATOM 737 N N . LEU A 1 91 ? 6.653 -3.519 -14.989 1.00 87.00 91 LEU A N 1
ATOM 738 C CA . LEU A 1 91 ? 7.370 -4.154 -16.095 1.00 87.00 91 LEU A CA 1
ATOM 739 C C . LEU A 1 91 ? 8.313 -3.194 -16.841 1.00 87.00 91 LEU A C 1
ATOM 741 O O . LEU A 1 91 ? 9.336 -3.643 -17.353 1.00 87.00 91 LEU A O 1
ATOM 745 N N . ILE A 1 92 ? 7.963 -1.909 -16.933 1.00 83.25 92 ILE A N 1
ATOM 746 C CA . ILE A 1 92 ? 8.744 -0.917 -17.691 1.00 83.25 92 ILE A CA 1
ATOM 747 C C . ILE A 1 92 ? 9.813 -0.209 -16.855 1.00 83.25 92 ILE A C 1
ATOM 749 O O . ILE A 1 92 ? 10.678 0.452 -17.426 1.00 83.25 92 ILE A O 1
ATOM 753 N N . LEU A 1 93 ? 9.750 -0.323 -15.526 1.00 85.00 93 LEU A N 1
ATOM 754 C CA . LEU A 1 93 ? 10.755 0.242 -14.632 1.00 85.00 93 LEU A CA 1
ATOM 755 C C . LEU A 1 93 ? 12.091 -0.492 -14.769 1.00 85.00 93 LEU A C 1
ATOM 757 O O . LEU A 1 93 ? 12.135 -1.688 -15.075 1.00 85.00 93 LEU A O 1
ATOM 761 N N . SER A 1 94 ? 13.183 0.220 -14.480 1.00 86.62 94 SER A N 1
ATOM 762 C CA . SER A 1 94 ? 14.504 -0.388 -14.300 1.00 86.62 94 SER A CA 1
ATOM 763 C C . SER A 1 94 ? 14.486 -1.414 -13.158 1.00 86.62 94 SER A C 1
ATOM 765 O O . SER A 1 94 ? 13.610 -1.391 -12.296 1.00 86.62 94 SER A O 1
ATOM 767 N N . THR A 1 95 ? 15.467 -2.320 -13.112 1.00 87.19 95 THR A N 1
ATOM 768 C CA . THR A 1 95 ? 15.582 -3.284 -12.000 1.00 87.19 95 THR A CA 1
ATOM 769 C C . THR A 1 95 ? 15.678 -2.583 -10.642 1.00 87.19 95 THR A C 1
ATOM 771 O O . THR A 1 95 ? 15.079 -3.054 -9.680 1.00 87.19 95 THR A O 1
ATOM 774 N N . GLU A 1 96 ? 16.376 -1.448 -10.580 1.00 88.69 96 GLU A N 1
ATOM 775 C CA . GLU A 1 96 ? 16.491 -0.610 -9.380 1.00 88.69 96 GLU A CA 1
ATOM 776 C C . GLU A 1 96 ? 15.138 -0.004 -8.990 1.00 88.69 96 GLU A C 1
ATOM 778 O O . GLU A 1 96 ? 14.713 -0.155 -7.850 1.00 88.69 96 GLU A O 1
ATOM 783 N N . GLY A 1 97 ? 14.400 0.580 -9.943 1.00 88.00 97 GLY A N 1
ATOM 784 C CA . GLY A 1 97 ? 13.060 1.119 -9.681 1.00 88.00 97 GLY A CA 1
ATOM 785 C C . GLY A 1 97 ? 12.057 0.038 -9.266 1.00 88.00 97 GLY A C 1
ATOM 786 O O . GLY A 1 97 ? 11.205 0.263 -8.414 1.00 88.00 97 GLY A O 1
ATOM 787 N N . GLN A 1 98 ? 12.177 -1.172 -9.818 1.00 91.06 98 GLN A N 1
ATOM 788 C CA . GLN A 1 98 ? 11.360 -2.311 -9.397 1.00 91.06 98 GLN A CA 1
ATOM 789 C C . GLN A 1 98 ? 11.660 -2.751 -7.962 1.00 91.06 98 GLN A C 1
ATOM 791 O O . GLN A 1 98 ? 10.729 -3.135 -7.258 1.00 91.06 98 GLN A O 1
ATOM 796 N N . ALA A 1 99 ? 12.928 -2.722 -7.541 1.00 91.31 99 ALA A N 1
ATOM 797 C CA . ALA A 1 99 ? 13.311 -3.020 -6.164 1.00 91.31 99 ALA A CA 1
ATOM 798 C C . ALA A 1 99 ? 12.784 -1.944 -5.206 1.00 91.31 99 ALA A C 1
ATOM 800 O O . ALA A 1 99 ? 12.090 -2.288 -4.257 1.00 91.31 99 ALA A O 1
ATOM 801 N N . LEU A 1 100 ? 12.995 -0.664 -5.533 1.00 91.94 100 LEU A N 1
ATOM 802 C CA . LEU A 1 100 ? 12.505 0.472 -4.748 1.00 91.94 100 LEU A CA 1
ATOM 803 C C . LEU A 1 100 ? 10.985 0.417 -4.537 1.00 91.94 100 LEU A C 1
ATOM 805 O O . LEU A 1 100 ? 10.501 0.531 -3.415 1.00 91.94 100 LEU A O 1
ATOM 809 N N . ILE A 1 101 ? 10.215 0.190 -5.606 1.00 93.88 101 ILE A N 1
ATOM 810 C CA . ILE A 1 101 ? 8.759 0.063 -5.478 1.00 93.88 101 ILE A CA 1
ATOM 811 C C . ILE A 1 101 ? 8.389 -1.176 -4.658 1.00 93.88 101 ILE A C 1
ATOM 813 O O . ILE A 1 101 ? 7.443 -1.124 -3.879 1.00 93.88 101 ILE A O 1
ATOM 817 N N . ALA A 1 102 ? 9.095 -2.298 -4.820 1.00 94.38 102 ALA A N 1
ATOM 818 C CA . ALA A 1 102 ? 8.798 -3.494 -4.039 1.00 94.38 102 ALA A CA 1
ATOM 819 C C . ALA A 1 102 ? 8.989 -3.259 -2.530 1.00 94.38 102 ALA A C 1
ATOM 821 O O . ALA A 1 102 ? 8.149 -3.724 -1.759 1.00 94.38 102 ALA A O 1
ATOM 822 N N . GLU A 1 103 ? 10.023 -2.505 -2.137 1.00 95.00 103 GLU A N 1
ATOM 823 C CA . GLU A 1 103 ? 10.259 -2.061 -0.755 1.00 95.00 103 GLU A CA 1
ATOM 824 C C . GLU A 1 103 ? 9.112 -1.171 -0.258 1.00 95.00 103 GLU A C 1
ATOM 826 O O . GLU A 1 103 ? 8.473 -1.496 0.739 1.00 95.00 103 GLU A O 1
ATOM 831 N N . GLN A 1 104 ? 8.758 -0.118 -1.002 1.00 94.94 104 GLN A N 1
ATOM 832 C CA . GLN A 1 104 ? 7.677 0.798 -0.611 1.00 94.94 104 GLN A CA 1
ATOM 833 C C . GLN A 1 104 ? 6.317 0.099 -0.476 1.00 94.94 104 GLN A C 1
ATOM 835 O O . GLN A 1 104 ? 5.540 0.348 0.443 1.00 94.94 104 GLN A O 1
ATOM 840 N N . VAL A 1 105 ? 6.002 -0.813 -1.396 1.00 95.00 105 VAL A N 1
ATOM 841 C CA . VAL A 1 105 ? 4.759 -1.586 -1.319 1.00 95.00 105 VAL A CA 1
ATOM 842 C C . VAL A 1 105 ? 4.780 -2.525 -0.116 1.00 95.00 105 VAL A C 1
ATOM 844 O O . VAL A 1 105 ? 3.738 -2.740 0.499 1.00 95.00 105 VAL A O 1
ATOM 847 N N . GLN A 1 106 ? 5.937 -3.083 0.239 1.00 94.75 106 GLN A N 1
ATOM 848 C CA . GLN A 1 106 ? 6.057 -3.920 1.425 1.00 94.75 106 GLN A CA 1
ATOM 849 C C . GLN A 1 106 ? 5.856 -3.113 2.713 1.00 94.75 106 GLN A C 1
ATOM 851 O O . GLN A 1 106 ? 5.064 -3.534 3.552 1.00 94.75 106 GLN A O 1
ATOM 856 N N . GLU A 1 107 ? 6.453 -1.928 2.832 1.00 95.25 107 GLU A N 1
ATOM 857 C CA . GLU A 1 107 ? 6.215 -1.022 3.966 1.00 95.25 107 GLU A CA 1
ATOM 858 C C . GLU A 1 107 ? 4.735 -0.624 4.091 1.00 95.25 107 GLU A C 1
ATOM 860 O O . GLU A 1 107 ? 4.158 -0.656 5.181 1.00 95.25 107 GLU A O 1
ATOM 865 N N . LEU A 1 108 ? 4.080 -0.307 2.969 1.00 95.69 108 LEU A N 1
ATOM 866 C CA . LEU A 1 108 ? 2.645 -0.017 2.937 1.00 95.69 108 LEU A CA 1
ATOM 867 C C . LEU A 1 108 ? 1.814 -1.210 3.436 1.00 95.69 108 LEU A C 1
ATOM 869 O O . LEU A 1 108 ? 0.843 -1.038 4.183 1.00 95.69 108 LEU A O 1
ATOM 873 N N . LEU A 1 109 ? 2.170 -2.429 3.020 1.00 94.38 109 LEU A N 1
ATOM 874 C CA . LEU A 1 109 ? 1.511 -3.648 3.488 1.00 94.38 109 LEU A CA 1
ATOM 875 C C . LEU A 1 109 ? 1.736 -3.865 4.985 1.00 94.38 109 LEU A C 1
ATOM 877 O O . LEU A 1 109 ? 0.794 -4.227 5.686 1.00 94.38 109 LEU A O 1
ATOM 881 N N . GLU A 1 110 ? 2.942 -3.615 5.487 1.00 93.88 110 GLU A N 1
ATOM 882 C CA . GLU A 1 110 ? 3.274 -3.714 6.910 1.00 93.88 110 GLU A CA 1
ATOM 883 C C . GLU A 1 110 ? 2.471 -2.716 7.755 1.00 93.88 110 GLU A C 1
ATOM 885 O O . GLU A 1 110 ? 1.896 -3.117 8.770 1.00 93.88 110 GLU A O 1
ATOM 890 N N . CYS A 1 111 ? 2.315 -1.469 7.297 1.00 93.75 111 CYS A N 1
ATOM 891 C CA . CYS A 1 111 ? 1.453 -0.473 7.946 1.00 93.75 111 CYS A CA 1
ATOM 892 C C . CYS A 1 111 ? 0.001 -0.962 8.054 1.00 93.75 111 CYS A C 1
ATOM 894 O O . CYS A 1 111 ? -0.610 -0.921 9.124 1.00 93.75 111 CYS A O 1
ATOM 896 N N . ASN A 1 112 ? -0.553 -1.477 6.952 1.00 93.94 112 ASN A N 1
ATOM 897 C CA . ASN A 1 112 ? -1.918 -2.005 6.930 1.00 93.94 112 ASN A CA 1
ATOM 898 C C . ASN A 1 112 ? -2.073 -3.246 7.822 1.00 93.94 112 ASN A C 1
ATOM 900 O O . ASN A 1 112 ? -3.086 -3.400 8.506 1.00 93.94 112 ASN A O 1
ATOM 904 N N . LEU A 1 113 ? -1.066 -4.122 7.858 1.00 93.44 113 LEU A N 1
ATOM 905 C CA . LEU A 1 113 ? -1.046 -5.269 8.764 1.00 93.44 113 LEU A CA 1
ATOM 906 C C . LEU A 1 113 ? -1.044 -4.830 10.230 1.00 93.44 113 LEU A C 1
ATOM 908 O O . LEU A 1 113 ? -1.740 -5.446 11.035 1.00 93.44 113 LEU A O 1
ATOM 912 N N . GLU A 1 114 ? -0.308 -3.779 10.584 1.00 94.38 114 GLU A N 1
ATOM 913 C CA . GLU A 1 114 ? -0.289 -3.249 11.950 1.00 94.38 114 GLU A CA 1
ATOM 914 C C . GLU A 1 114 ? -1.639 -2.640 12.354 1.00 94.38 114 GLU A C 1
ATOM 916 O O . GLU A 1 114 ? -2.135 -2.887 13.457 1.00 94.38 114 GLU A O 1
ATOM 921 N N . TYR A 1 115 ? -2.310 -1.953 11.428 1.00 94.62 115 TYR A N 1
ATOM 922 C CA . TYR A 1 115 ? -3.693 -1.517 11.618 1.00 94.62 115 TYR A CA 1
ATOM 923 C C . TYR A 1 115 ? -4.649 -2.703 11.849 1.00 94.62 115 TYR A C 1
ATOM 925 O O . TYR A 1 115 ? -5.447 -2.687 12.790 1.00 94.62 115 TYR A O 1
ATOM 933 N N . PHE A 1 116 ? -4.550 -3.776 11.056 1.00 93.75 116 PHE A N 1
ATOM 934 C CA . PHE A 1 116 ? -5.392 -4.964 11.250 1.00 93.75 116 PHE A CA 1
ATOM 935 C C . PHE A 1 116 ? -5.121 -5.667 12.582 1.00 93.75 116 PHE A C 1
ATOM 937 O O . PHE A 1 116 ? -6.063 -6.127 13.235 1.00 93.75 116 PHE A O 1
ATOM 944 N N . LYS A 1 117 ? -3.855 -5.739 13.012 1.00 93.50 117 LYS A N 1
ATOM 945 C CA . LYS A 1 117 ? -3.497 -6.251 14.343 1.00 93.50 117 LYS A CA 1
ATOM 946 C C . LYS A 1 117 ? -4.111 -5.394 15.442 1.00 93.50 117 LYS A C 1
ATOM 948 O O . LYS A 1 117 ? -4.711 -5.960 16.348 1.00 93.50 117 LYS A O 1
ATOM 953 N N . THR A 1 118 ? -4.027 -4.069 15.318 1.00 92.12 118 THR A N 1
ATOM 954 C CA . THR A 1 118 ? -4.640 -3.122 16.259 1.00 92.12 118 THR A CA 1
ATOM 955 C C . THR A 1 118 ? -6.146 -3.360 16.357 1.00 92.12 118 THR A C 1
ATOM 957 O O . THR A 1 118 ? -6.666 -3.571 17.446 1.00 92.12 118 THR A O 1
ATOM 960 N N . CYS A 1 119 ? -6.858 -3.435 15.229 1.00 90.88 119 CYS A N 1
ATOM 961 C CA . CYS A 1 119 ? -8.296 -3.721 15.233 1.00 90.88 119 CYS A CA 1
ATOM 962 C C . CYS A 1 119 ? -8.609 -5.032 15.969 1.00 90.88 119 CYS A C 1
ATOM 964 O O . CYS A 1 119 ? -9.465 -5.064 16.852 1.00 90.88 119 CYS A O 1
ATOM 966 N N . LYS A 1 120 ? -7.853 -6.096 15.677 1.00 90.88 120 LYS A N 1
ATOM 967 C CA . LYS A 1 120 ? -8.017 -7.403 16.321 1.00 90.88 120 LYS A CA 1
ATOM 968 C C . LYS A 1 120 ? -7.724 -7.376 17.826 1.00 90.88 120 LYS A C 1
ATOM 970 O O . LYS A 1 120 ? -8.455 -8.014 18.578 1.00 90.88 120 LYS A O 1
ATOM 975 N N . GLU A 1 121 ? -6.678 -6.673 18.258 1.00 91.94 121 GLU A N 1
ATOM 976 C CA . GLU A 1 121 ? -6.291 -6.519 19.671 1.00 91.94 121 GLU A CA 1
ATOM 977 C C . GLU A 1 121 ? -7.434 -5.917 20.497 1.00 91.94 121 GLU A C 1
ATOM 979 O O . GLU A 1 121 ? -7.730 -6.402 21.587 1.00 91.94 121 GLU A O 1
ATOM 984 N N . PHE A 1 122 ? -8.130 -4.925 19.939 1.00 87.50 122 PHE A N 1
ATOM 985 C CA . PHE A 1 122 ? -9.243 -4.234 20.596 1.00 87.50 122 PHE A CA 1
ATOM 986 C C . PHE A 1 122 ? -10.629 -4.792 20.233 1.00 87.50 122 PHE A C 1
ATOM 988 O O . PHE A 1 122 ? -11.645 -4.191 20.581 1.00 87.50 122 PHE A O 1
ATOM 995 N N . GLY A 1 123 ? -10.698 -5.937 19.542 1.00 82.44 123 GLY A N 1
ATOM 996 C CA . GLY A 1 123 ? -11.958 -6.583 19.156 1.00 82.44 123 GLY A CA 1
ATOM 997 C C . GLY A 1 123 ? -12.813 -5.780 18.165 1.00 82.44 123 GLY A C 1
ATOM 998 O O . GLY A 1 123 ? -14.022 -5.988 18.091 1.00 82.44 123 GLY A O 1
ATOM 999 N N . GLY A 1 124 ? -12.210 -4.844 17.431 1.00 78.75 124 GLY A N 1
ATOM 1000 C CA . GLY A 1 124 ? -12.857 -4.076 16.374 1.00 78.75 124 GLY A CA 1
ATOM 1001 C C . GLY A 1 124 ? -12.696 -4.722 14.997 1.00 78.75 124 GLY A C 1
ATOM 1002 O O . GLY A 1 124 ? -11.682 -5.352 14.704 1.00 78.75 124 GLY A O 1
ATOM 1003 N N . ASP A 1 125 ? -13.682 -4.514 14.127 1.00 83.88 125 ASP A N 1
ATOM 1004 C CA . ASP A 1 125 ? -13.545 -4.805 12.698 1.00 83.88 125 ASP A CA 1
ATOM 1005 C C . ASP A 1 125 ? -12.697 -3.738 12.003 1.00 83.88 125 ASP A C 1
ATOM 1007 O O . ASP A 1 125 ? -12.778 -2.553 12.347 1.00 83.88 125 ASP A O 1
ATOM 1011 N N . SER A 1 126 ? -11.926 -4.160 11.001 1.00 86.31 126 SER A N 1
ATOM 1012 C CA . SER A 1 126 ? -11.235 -3.243 10.104 1.00 86.31 126 SER A CA 1
ATOM 1013 C C . SER A 1 126 ? -12.218 -2.557 9.153 1.00 86.31 126 SER A C 1
ATOM 1015 O O . SER A 1 126 ? -13.132 -3.181 8.614 1.00 86.31 126 SER A O 1
ATOM 1017 N N . ASP A 1 127 ? -12.007 -1.263 8.930 1.00 89.38 127 ASP A N 1
ATOM 1018 C CA . ASP A 1 127 ? -12.785 -0.439 8.010 1.00 89.38 127 ASP A CA 1
ATOM 1019 C C . ASP A 1 127 ? -11.978 -0.186 6.729 1.00 89.38 127 ASP A C 1
ATOM 1021 O O . ASP A 1 127 ? -10.804 0.185 6.768 1.00 89.38 127 ASP A O 1
ATOM 1025 N N . LEU A 1 128 ? -12.619 -0.360 5.571 1.00 89.94 128 LEU A N 1
ATOM 1026 C CA . LEU A 1 128 ? -12.023 -0.027 4.278 1.00 89.94 128 LEU A CA 1
ATOM 1027 C C . LEU A 1 128 ? -11.684 1.462 4.168 1.00 89.94 128 LEU A C 1
ATOM 1029 O O . LEU A 1 128 ? -10.744 1.808 3.454 1.00 89.94 128 LEU A O 1
ATOM 1033 N N . LYS A 1 129 ? -12.421 2.335 4.866 1.00 91.06 129 LYS A N 1
ATOM 1034 C CA . LYS A 1 129 ? -12.131 3.769 4.899 1.00 91.06 129 LYS A CA 1
ATOM 1035 C C . LYS A 1 129 ? -10.790 4.052 5.577 1.00 91.06 129 LYS A C 1
ATOM 1037 O O . LYS A 1 129 ? -9.989 4.786 5.010 1.00 91.06 129 LYS A O 1
ATOM 1042 N N . ASP A 1 130 ? -10.528 3.428 6.724 1.00 92.31 130 ASP A N 1
ATOM 1043 C CA . ASP A 1 130 ? -9.251 3.574 7.435 1.00 92.31 130 ASP A CA 1
ATOM 1044 C C . ASP A 1 130 ? -8.086 3.053 6.583 1.00 92.31 130 ASP A C 1
ATOM 1046 O O . ASP A 1 130 ? -7.045 3.692 6.494 1.00 92.31 130 ASP A O 1
ATOM 1050 N N . VAL A 1 131 ? -8.270 1.912 5.907 1.00 94.69 131 VAL A N 1
ATOM 1051 C CA . VAL A 1 131 ? -7.272 1.345 4.979 1.00 94.69 131 VAL A CA 1
ATOM 1052 C C . VAL A 1 131 ? -6.979 2.313 3.831 1.00 94.69 131 VAL A C 1
ATOM 1054 O O . VAL A 1 131 ? -5.821 2.488 3.448 1.00 94.69 131 VAL A O 1
ATOM 1057 N N . ALA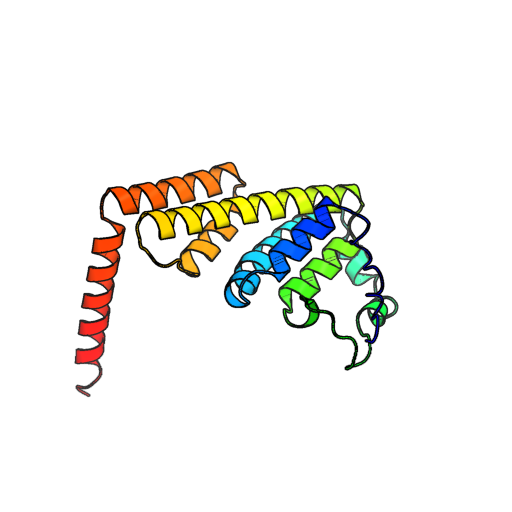 A 1 132 ? -8.013 2.944 3.269 1.00 93.88 132 ALA A N 1
ATOM 1058 C CA . ALA A 1 132 ? -7.861 3.923 2.197 1.00 93.88 132 ALA A CA 1
ATOM 1059 C C . ALA A 1 132 ? -7.128 5.176 2.677 1.00 93.88 132 ALA A C 1
ATOM 1061 O O . ALA A 1 132 ? -6.221 5.650 1.997 1.00 93.88 132 ALA A O 1
ATOM 1062 N N . GLU A 1 133 ? -7.479 5.674 3.860 1.00 94.44 133 GLU A N 1
ATOM 1063 C CA . GLU A 1 133 ? -6.839 6.836 4.466 1.00 94.44 133 GLU A CA 1
ATOM 1064 C C . GLU A 1 133 ? -5.367 6.557 4.785 1.00 94.44 133 GLU A C 1
ATOM 1066 O O . GLU A 1 133 ? -4.501 7.317 4.361 1.00 94.44 133 GLU A O 1
ATOM 1071 N N . LEU A 1 134 ? -5.072 5.411 5.406 1.00 95.81 134 LEU A N 1
ATOM 1072 C CA . LEU A 1 134 ? -3.711 4.969 5.703 1.00 95.81 134 LEU A CA 1
ATOM 1073 C C . LEU A 1 134 ? -2.873 4.814 4.431 1.00 95.81 134 LEU A C 1
ATOM 1075 O O . LEU A 1 134 ? -1.717 5.233 4.374 1.00 95.81 134 LEU A O 1
ATOM 1079 N N . THR A 1 135 ? -3.468 4.237 3.385 1.00 95.31 135 THR A N 1
ATOM 1080 C CA . THR A 1 135 ? -2.822 4.118 2.075 1.00 95.31 135 THR A CA 1
ATOM 1081 C C . THR A 1 135 ? -2.527 5.497 1.487 1.00 95.31 135 THR A C 1
ATOM 1083 O O . THR A 1 135 ? -1.423 5.714 0.993 1.00 95.31 135 THR A O 1
ATOM 1086 N N . SER A 1 136 ? -3.468 6.441 1.575 1.00 95.12 136 SER A N 1
ATOM 1087 C CA . SER A 1 136 ? -3.288 7.821 1.106 1.00 95.12 136 SER A CA 1
ATOM 1088 C C . SER A 1 136 ? -2.162 8.533 1.856 1.00 95.12 136 SER A C 1
ATOM 1090 O O . SER A 1 136 ? -1.266 9.100 1.233 1.00 95.12 136 SER A O 1
ATOM 1092 N N . VAL A 1 137 ? -2.160 8.451 3.190 1.00 95.88 137 VAL A N 1
ATOM 1093 C CA . VAL A 1 137 ? -1.126 9.060 4.034 1.00 95.88 137 VAL A CA 1
ATOM 1094 C C . VAL A 1 137 ? 0.245 8.486 3.700 1.00 95.88 137 VAL A C 1
ATOM 1096 O O . VAL A 1 137 ? 1.186 9.253 3.503 1.00 95.88 137 VAL A O 1
ATOM 1099 N N . TYR A 1 138 ? 0.361 7.167 3.532 1.00 96.50 138 TYR A N 1
ATOM 1100 C CA . TYR A 1 138 ? 1.623 6.548 3.134 1.00 96.50 138 TYR A CA 1
ATOM 1101 C C . TYR A 1 138 ? 2.137 7.095 1.793 1.00 96.50 138 TYR A C 1
ATOM 1103 O O . TYR A 1 138 ? 3.292 7.499 1.686 1.00 96.50 138 TYR A O 1
ATOM 1111 N N . VAL A 1 139 ? 1.299 7.139 0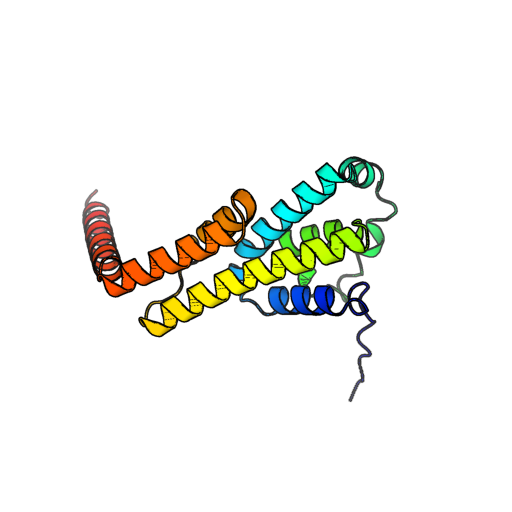.751 1.00 93.50 139 VAL A N 1
ATOM 1112 C CA . VAL A 1 139 ? 1.771 7.520 -0.595 1.00 93.50 139 VAL A CA 1
ATOM 1113 C C . VAL A 1 139 ? 2.043 9.023 -0.760 1.00 93.50 139 VAL A C 1
ATOM 1115 O O . VAL A 1 139 ? 2.759 9.438 -1.685 1.00 93.50 139 VAL A O 1
ATOM 1118 N N . GLU A 1 140 ? 1.468 9.849 0.113 1.00 93.12 140 GLU A N 1
ATOM 1119 C CA . GLU A 1 140 ? 1.650 11.302 0.122 1.00 93.12 140 GLU A CA 1
ATOM 1120 C C . GLU A 1 140 ? 2.771 11.754 1.058 1.00 93.12 140 GLU A C 1
ATOM 1122 O O . GLU A 1 140 ? 3.547 12.635 0.686 1.00 93.12 140 GLU A O 1
ATOM 1127 N N . GLN A 1 141 ? 2.855 11.155 2.246 1.00 93.44 141 GLN A N 1
ATOM 1128 C CA . GLN A 1 141 ? 3.675 11.635 3.363 1.00 93.44 141 GLN A CA 1
ATOM 1129 C C . GLN A 1 141 ? 4.731 10.617 3.820 1.00 93.44 141 GLN A C 1
ATOM 1131 O O . GLN A 1 141 ? 5.642 10.973 4.564 1.00 93.44 141 GLN A O 1
ATOM 1136 N N . GLY A 1 142 ? 4.657 9.374 3.342 1.00 92.44 142 GLY A N 1
ATOM 1137 C CA . GLY A 1 142 ? 5.623 8.318 3.623 1.00 92.44 142 GLY A CA 1
ATOM 1138 C C . GLY A 1 142 ? 5.283 7.454 4.838 1.00 92.44 142 GLY A C 1
ATOM 1139 O O . GLY A 1 142 ? 4.269 7.628 5.518 1.00 92.44 142 GLY A O 1
ATOM 1140 N N . ASN A 1 143 ? 6.174 6.497 5.099 1.00 93.31 143 ASN A N 1
ATOM 1141 C CA . ASN A 1 143 ? 6.007 5.447 6.104 1.00 93.31 143 ASN A CA 1
ATOM 1142 C C . ASN A 1 143 ? 5.802 5.994 7.529 1.00 93.31 143 ASN A C 1
ATOM 1144 O O . ASN A 1 143 ? 4.889 5.575 8.233 1.00 93.31 143 ASN A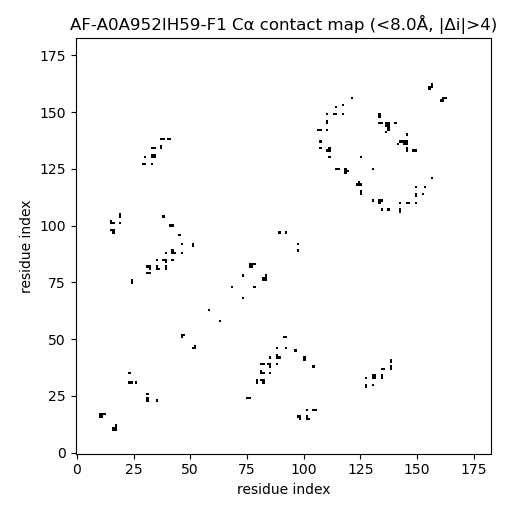 O 1
ATOM 1148 N N . GLU A 1 144 ? 6.604 6.979 7.946 1.00 94.44 144 GLU A N 1
ATOM 1149 C CA . GLU A 1 144 ? 6.527 7.533 9.306 1.00 94.44 144 GLU A CA 1
ATOM 1150 C C . GLU A 1 144 ? 5.151 8.136 9.620 1.00 94.44 144 GLU A C 1
ATOM 1152 O O . GLU A 1 144 ? 4.597 7.878 10.689 1.00 94.44 144 GLU A O 1
ATOM 1157 N N . ALA A 1 145 ? 4.571 8.889 8.681 1.00 94.81 145 ALA A N 1
ATOM 1158 C CA . ALA A 1 145 ? 3.247 9.485 8.843 1.00 94.81 145 ALA A CA 1
ATOM 1159 C C . ALA A 1 145 ? 2.144 8.416 8.905 1.00 94.81 145 ALA A C 1
ATOM 1161 O O . ALA A 1 145 ? 1.243 8.497 9.741 1.00 94.81 145 ALA A O 1
ATOM 1162 N N . ALA A 1 146 ? 2.245 7.372 8.075 1.00 94.94 146 ALA A N 1
ATOM 1163 C CA . ALA A 1 146 ? 1.305 6.255 8.107 1.00 94.94 146 ALA A CA 1
ATOM 1164 C C . ALA A 1 146 ? 1.368 5.509 9.452 1.00 94.94 146 ALA A C 1
ATOM 1166 O O . ALA A 1 146 ? 0.337 5.236 10.063 1.00 94.94 146 ALA A O 1
ATOM 1167 N N . LEU A 1 147 ? 2.568 5.247 9.976 1.00 94.00 147 LEU A N 1
ATOM 1168 C CA . LEU A 1 147 ? 2.740 4.619 11.289 1.00 94.00 147 LEU A CA 1
ATOM 1169 C C . LEU A 1 147 ? 2.207 5.492 12.433 1.00 94.00 147 LEU A C 1
ATOM 1171 O O . LEU A 1 147 ? 1.587 4.975 13.363 1.00 94.00 147 LEU A O 1
ATOM 1175 N N . GLN A 1 148 ? 2.401 6.812 12.366 1.00 94.62 148 GLN A N 1
ATOM 1176 C CA . GLN A 1 148 ? 1.799 7.744 13.326 1.00 94.62 148 GLN A CA 1
ATOM 1177 C C . GLN A 1 148 ? 0.271 7.656 13.312 1.00 94.62 148 GLN A C 1
ATOM 1179 O O . GLN A 1 148 ? -0.343 7.622 14.376 1.00 94.62 148 GLN A O 1
ATOM 1184 N N . GLN A 1 149 ? -0.340 7.534 12.135 1.00 93.88 149 GLN A N 1
ATOM 1185 C CA . GLN A 1 149 ? -1.784 7.357 12.017 1.00 93.88 149 GLN A CA 1
ATOM 1186 C C . GLN A 1 149 ? -2.262 6.025 12.616 1.00 93.88 149 GLN A C 1
ATOM 1188 O O . GLN A 1 149 ? -3.269 6.003 13.323 1.00 93.88 149 GLN A O 1
ATOM 1193 N N . VAL A 1 150 ? -1.533 4.920 12.410 1.00 94.06 150 VAL A N 1
ATOM 1194 C CA . VAL A 1 150 ? -1.851 3.639 13.076 1.00 94.06 150 VAL A CA 1
ATOM 1195 C C . VAL A 1 150 ? -1.805 3.790 14.598 1.00 94.06 150 VAL A C 1
ATOM 1197 O O . VAL A 1 150 ? -2.706 3.315 15.294 1.00 94.06 150 VAL A O 1
ATOM 1200 N N . ASN A 1 151 ? -0.797 4.491 15.124 1.00 93.75 151 ASN A N 1
ATOM 1201 C CA . ASN A 1 151 ? -0.687 4.757 16.558 1.00 93.75 151 ASN A CA 1
ATOM 1202 C C . ASN A 1 151 ? -1.839 5.628 17.073 1.00 93.75 151 ASN A C 1
ATOM 1204 O O . ASN A 1 151 ? -2.411 5.313 18.113 1.00 93.75 151 ASN A O 1
ATOM 1208 N N . GLN A 1 152 ? -2.244 6.657 16.327 1.00 92.31 152 GLN A N 1
ATOM 1209 C CA . GLN A 1 152 ? -3.405 7.475 16.675 1.00 92.31 152 GLN A CA 1
ATOM 1210 C C . GLN A 1 152 ? -4.685 6.630 16.744 1.00 92.31 152 GLN A C 1
ATOM 1212 O O . GLN A 1 152 ? -5.422 6.699 17.725 1.00 92.31 152 GLN A O 1
ATOM 1217 N N . ILE A 1 153 ? -4.920 5.763 15.755 1.00 90.38 153 ILE A N 1
ATOM 1218 C CA . ILE A 1 153 ? -6.059 4.834 15.759 1.00 90.38 153 ILE A CA 1
ATOM 1219 C C . ILE A 1 153 ? -6.016 3.926 16.996 1.00 90.38 153 ILE A C 1
ATOM 1221 O O . ILE A 1 153 ? -7.042 3.681 17.636 1.00 90.38 153 ILE A O 1
ATOM 1225 N N . ARG A 1 154 ? -4.830 3.433 17.365 1.00 91.50 154 ARG A N 1
ATOM 1226 C CA . ARG A 1 154 ? -4.642 2.628 18.576 1.00 91.50 154 ARG A CA 1
ATOM 1227 C C . ARG A 1 154 ? -4.995 3.406 19.847 1.00 91.50 154 ARG A C 1
ATOM 1229 O O . ARG A 1 154 ? -5.666 2.866 20.725 1.00 91.50 154 ARG A O 1
ATOM 1236 N N . GLU A 1 155 ? -4.588 4.667 19.948 1.00 90.69 155 GLU A N 1
ATOM 1237 C CA . GLU A 1 155 ? -4.932 5.546 21.073 1.00 90.69 155 GLU A CA 1
ATOM 1238 C C . GLU A 1 155 ? -6.440 5.840 21.150 1.00 90.69 155 GLU A C 1
ATOM 1240 O O . GLU A 1 155 ? -7.020 5.868 22.240 1.00 90.69 155 GLU A O 1
ATOM 1245 N N . GLU A 1 156 ? -7.119 5.985 20.011 1.00 88.62 156 GLU A N 1
ATOM 1246 C CA . GLU A 1 156 ? -8.581 6.127 19.956 1.00 88.62 156 GLU A CA 1
ATOM 1247 C C . GLU A 1 156 ? -9.316 4.877 20.458 1.00 88.62 156 GLU A C 1
ATOM 1249 O O . GLU A 1 156 ? -10.384 4.982 21.072 1.00 88.62 156 GLU A O 1
ATOM 1254 N N . PHE A 1 157 ? -8.758 3.687 20.212 1.00 86.94 157 PHE A N 1
ATOM 1255 C CA . PHE A 1 157 ? -9.268 2.449 20.799 1.00 86.94 157 PHE A CA 1
ATOM 1256 C C . PHE A 1 157 ? -9.052 2.416 22.316 1.00 86.94 157 PHE A C 1
ATOM 1258 O O . PHE A 1 157 ? -9.994 2.117 23.051 1.00 86.94 157 PHE A O 1
ATOM 1265 N N . LEU A 1 158 ? -7.857 2.781 22.795 1.00 87.31 158 LEU A N 1
ATOM 1266 C CA . LEU A 1 158 ? -7.525 2.810 24.227 1.00 87.31 158 LEU A CA 1
ATOM 1267 C C . LEU A 1 158 ? -8.385 3.802 25.023 1.00 87.31 158 LEU A C 1
ATOM 1269 O O . LEU A 1 158 ? -8.799 3.508 26.142 1.00 87.31 158 LEU A O 1
ATOM 1273 N N . SER A 1 159 ? -8.666 4.969 24.446 1.00 86.31 159 SER A N 1
ATOM 1274 C CA . SER A 1 159 ? -9.488 6.016 25.066 1.00 86.31 159 SER A CA 1
ATOM 1275 C C . SER A 1 159 ? -10.998 5.761 24.963 1.00 86.31 159 SER A C 1
ATOM 1277 O O . SER A 1 159 ? -11.784 6.482 25.576 1.00 86.31 159 SER A O 1
ATOM 1279 N N . GLY A 1 160 ? -11.428 4.745 24.204 1.00 78.00 160 GLY A N 1
ATOM 1280 C CA . GLY A 1 160 ? -12.841 4.413 23.997 1.00 78.00 160 GLY A CA 1
ATOM 1281 C C . GLY A 1 160 ? -13.579 5.326 23.008 1.00 78.00 160 GLY A C 1
ATOM 1282 O O . GLY A 1 160 ? -14.770 5.115 22.755 1.00 78.00 160 GLY A O 1
ATOM 1283 N N . VAL A 1 161 ? -12.887 6.291 22.393 1.00 75.81 161 VAL A N 1
ATOM 1284 C CA . VAL A 1 161 ? -13.452 7.251 21.429 1.00 75.81 161 VAL A CA 1
ATOM 1285 C C . VAL A 1 161 ? -14.062 6.531 20.224 1.00 75.81 161 VAL A C 1
ATOM 1287 O O . VAL A 1 161 ? -15.166 6.867 19.789 1.00 75.81 161 VAL A O 1
ATOM 1290 N N . ARG A 1 162 ? -13.421 5.468 19.718 1.00 71.12 162 ARG A N 1
ATOM 1291 C CA . ARG A 1 162 ? -13.978 4.677 18.603 1.00 71.12 162 ARG A CA 1
ATOM 1292 C C . ARG A 1 162 ? -15.283 3.961 18.950 1.00 71.12 162 ARG A C 1
ATOM 1294 O O . ARG A 1 162 ? -16.172 3.875 18.101 1.00 71.12 162 ARG A O 1
ATOM 1301 N N . ALA A 1 163 ? -15.428 3.472 20.181 1.00 64.81 163 ALA A N 1
ATOM 1302 C CA . ALA A 1 163 ? -16.673 2.850 20.627 1.00 64.81 163 ALA A CA 1
ATOM 1303 C C . ALA A 1 163 ? -17.811 3.886 20.699 1.00 64.81 163 ALA A C 1
ATOM 1305 O O . ALA A 1 163 ? -18.919 3.623 20.231 1.00 64.81 163 ALA A O 1
ATOM 1306 N N . GLN A 1 164 ? -17.523 5.091 21.199 1.00 58.75 164 GLN A N 1
ATOM 1307 C CA . GLN A 1 164 ? -18.486 6.195 21.281 1.00 58.75 164 GLN A CA 1
ATOM 1308 C C . GLN A 1 164 ? -18.886 6.741 19.902 1.00 58.75 164 GLN A C 1
ATOM 1310 O O . GLN A 1 164 ? -20.072 6.988 19.660 1.00 58.75 164 GLN A O 1
ATOM 1315 N N . ASN A 1 165 ? -17.939 6.855 18.968 1.00 60.94 165 ASN A N 1
ATOM 1316 C CA . ASN A 1 165 ? -18.216 7.293 17.598 1.00 60.94 165 ASN A CA 1
ATOM 1317 C C . ASN A 1 165 ? -19.098 6.286 16.840 1.00 60.94 165 ASN A C 1
ATOM 1319 O O . ASN A 1 165 ? -20.040 6.700 16.163 1.00 60.94 165 ASN A O 1
ATOM 1323 N N . LYS A 1 166 ? -18.876 4.970 17.007 1.00 60.06 166 LYS A N 1
ATOM 1324 C CA . LYS A 1 166 ? -19.755 3.935 16.424 1.00 60.06 166 LYS A CA 1
ATOM 1325 C C . LYS A 1 166 ? -21.189 4.018 16.962 1.00 60.06 166 LYS A C 1
ATOM 1327 O O . LYS A 1 166 ? -22.130 3.938 16.176 1.00 60.06 166 LYS A O 1
ATOM 1332 N N . ILE A 1 167 ? -21.366 4.225 18.271 1.00 61.38 167 ILE A N 1
ATOM 1333 C CA . ILE A 1 167 ? -22.696 4.373 18.892 1.00 61.38 167 ILE A CA 1
ATOM 1334 C C . ILE A 1 167 ? -23.401 5.637 18.381 1.00 61.38 167 ILE A C 1
ATOM 1336 O O . ILE A 1 167 ? -24.577 5.591 18.027 1.00 61.38 167 ILE A O 1
ATOM 1340 N N . THR A 1 168 ? -22.675 6.753 18.288 1.00 59.72 168 THR A N 1
ATOM 1341 C CA . THR A 1 168 ? -23.236 8.041 17.853 1.00 59.72 168 THR A CA 1
ATOM 1342 C C . THR A 1 168 ? -23.664 8.011 16.385 1.00 59.72 168 THR A C 1
ATOM 1344 O O . THR A 1 168 ? -24.752 8.483 16.064 1.00 59.72 168 THR A O 1
ATOM 1347 N N . MET A 1 169 ? -22.869 7.407 15.493 1.00 60.12 169 MET A N 1
ATOM 1348 C CA . MET A 1 169 ? -23.263 7.256 14.085 1.00 60.12 169 MET A CA 1
ATOM 1349 C C . MET A 1 169 ? -24.436 6.283 13.889 1.00 60.12 169 MET A C 1
ATOM 1351 O O . MET A 1 169 ? -25.277 6.504 13.020 1.00 60.12 169 MET A O 1
ATOM 1355 N N . ALA A 1 170 ? -24.528 5.218 14.693 1.00 61.28 170 ALA A N 1
ATOM 1356 C CA . ALA A 1 170 ? -25.673 4.307 14.650 1.00 61.28 170 ALA A CA 1
ATOM 1357 C C . ALA A 1 170 ? -26.971 4.990 15.125 1.00 61.28 170 ALA A C 1
ATOM 1359 O O . ALA A 1 170 ? -28.045 4.749 14.564 1.00 61.28 170 ALA A O 1
ATOM 1360 N N . ALA A 1 171 ? -26.871 5.874 16.122 1.00 56.88 171 ALA A N 1
ATOM 1361 C CA . ALA A 1 171 ? -27.995 6.664 16.616 1.00 56.88 171 ALA A CA 1
ATOM 1362 C C . ALA A 1 171 ? -28.479 7.692 15.577 1.00 56.88 171 ALA A C 1
ATOM 1364 O O . ALA A 1 171 ? -29.672 7.746 15.284 1.00 56.88 171 ALA A O 1
ATOM 1365 N N . THR A 1 172 ? -27.572 8.445 14.945 1.00 59.47 172 THR A N 1
ATOM 1366 C CA . THR A 1 172 ? -27.940 9.447 13.926 1.00 59.47 172 THR A CA 1
ATOM 1367 C C . THR A 1 172 ? -28.440 8.824 12.620 1.00 59.47 172 THR A C 1
ATOM 1369 O O . THR A 1 172 ? -29.369 9.353 12.007 1.00 59.47 172 THR A O 1
ATOM 1372 N N . GLY A 1 173 ? -27.903 7.668 12.214 1.00 55.06 173 GLY A N 1
ATOM 1373 C CA . GLY A 1 173 ? -28.430 6.895 11.084 1.00 55.06 173 GLY A CA 1
ATOM 1374 C C . GLY A 1 173 ? -29.848 6.364 11.330 1.00 55.06 173 GLY A C 1
ATOM 1375 O O . GLY A 1 173 ? -30.686 6.401 10.429 1.00 55.06 173 GLY A O 1
ATOM 1376 N N . SER A 1 174 ? -30.150 5.952 12.566 1.00 52.88 174 SER A N 1
ATOM 1377 C CA . SER A 1 174 ? -31.495 5.500 12.954 1.00 52.88 174 SER A CA 1
ATOM 1378 C C . SER A 1 174 ? -32.507 6.653 13.002 1.00 52.88 174 SER A C 1
ATOM 1380 O O . SER A 1 174 ? -33.649 6.483 12.580 1.00 52.88 174 SER A O 1
ATOM 1382 N N . GLU A 1 175 ? -32.104 7.850 13.442 1.00 50.44 175 GLU A N 1
ATOM 1383 C CA . GLU A 1 175 ? -32.977 9.036 13.449 1.00 50.44 175 GLU A CA 1
ATOM 1384 C C . GLU A 1 175 ? -33.314 9.554 12.040 1.00 50.44 175 GLU A C 1
ATOM 1386 O O . GLU A 1 175 ? -34.427 10.035 11.806 1.00 50.44 175 GLU A O 1
ATOM 1391 N N . MET A 1 176 ? -32.393 9.432 11.079 1.00 49.84 176 MET A N 1
ATOM 1392 C CA . MET A 1 176 ? -32.668 9.779 9.680 1.00 49.84 176 MET A CA 1
ATOM 1393 C C . MET A 1 176 ? -33.629 8.793 9.006 1.00 49.84 176 MET A C 1
ATOM 1395 O O . MET A 1 176 ? -34.469 9.219 8.215 1.00 49.84 176 MET A O 1
ATOM 1399 N N . GLN A 1 177 ? -33.560 7.503 9.343 1.00 47.06 177 GLN A N 1
ATOM 1400 C CA . GLN A 1 177 ? -34.424 6.484 8.745 1.00 47.06 177 GLN A CA 1
ATOM 1401 C C . GLN A 1 177 ? -35.879 6.589 9.236 1.00 47.06 177 GLN A C 1
ATOM 1403 O O . GLN A 1 177 ? -36.801 6.453 8.441 1.00 47.06 177 GLN A O 1
ATOM 1408 N N . VAL A 1 178 ? -36.102 6.981 10.497 1.00 51.72 178 VAL A N 1
ATOM 1409 C CA . VAL A 1 178 ? -37.455 7.247 11.034 1.00 51.72 178 VAL A CA 1
ATOM 1410 C C . VAL A 1 178 ? -38.111 8.484 10.396 1.00 51.72 178 VAL A C 1
ATOM 1412 O O . VAL A 1 178 ? -39.335 8.578 10.340 1.00 51.72 178 VAL A O 1
ATOM 1415 N N . ARG A 1 179 ? -37.324 9.436 9.879 1.00 49.31 179 ARG A N 1
ATOM 1416 C CA . ARG A 1 179 ? -37.843 10.630 9.183 1.00 49.31 179 ARG A CA 1
ATOM 1417 C C . ARG A 1 179 ? -38.105 10.423 7.687 1.00 49.31 179 ARG A C 1
ATOM 1419 O O . ARG A 1 179 ? -38.776 11.262 7.093 1.00 49.31 179 ARG A O 1
ATOM 1426 N N . GLY A 1 180 ? -37.593 9.346 7.089 1.00 46.69 180 GLY A N 1
ATOM 1427 C CA . GLY A 1 180 ? -37.767 9.032 5.666 1.00 46.69 180 GLY A CA 1
ATOM 1428 C C . GLY A 1 180 ? -39.095 8.353 5.316 1.00 46.69 180 GLY A C 1
ATOM 1429 O O . GLY A 1 180 ? -39.535 8.465 4.178 1.00 46.69 180 GLY A O 1
ATOM 1430 N N . ASP A 1 181 ? -39.758 7.722 6.289 1.00 47.38 181 ASP A N 1
ATOM 1431 C CA . ASP A 1 181 ? -40.994 6.945 6.081 1.00 47.38 181 ASP A CA 1
ATOM 1432 C C . ASP A 1 181 ? -42.285 7.745 6.372 1.00 47.38 181 ASP A C 1
ATOM 1434 O O . ASP A 1 181 ? -43.372 7.175 6.474 1.00 47.38 181 ASP A O 1
ATOM 1438 N N . ALA A 1 182 ? -42.184 9.070 6.533 1.00 47.28 182 ALA A N 1
ATOM 1439 C CA . ALA A 1 182 ? -43.298 9.947 6.915 1.00 47.28 182 ALA A CA 1
ATOM 1440 C C . ALA A 1 182 ? -43.736 10.950 5.825 1.00 47.28 182 ALA A C 1
ATOM 1442 O O . ALA A 1 182 ? -44.358 11.962 6.162 1.00 47.28 182 ALA A O 1
ATOM 1443 N N . LEU A 1 183 ? -43.439 10.696 4.544 1.00 38.88 183 LEU A N 1
ATOM 1444 C CA . LEU A 1 183 ? -43.931 11.499 3.411 1.00 38.88 183 LEU A CA 1
ATOM 1445 C C . LEU A 1 183 ? -44.511 10.635 2.290 1.00 38.88 183 LEU A C 1
ATOM 1447 O O . LEU A 1 183 ? -43.800 9.720 1.823 1.00 38.88 183 LEU A O 1
#

Foldseek 3Di:
DDPPPPPQDPCNVPPLLVVLLVLLLPDDPLLNQQLLLLLLLLLVVLCVVVVCVVVVVVPPPPVVVVQPDDPVDHDSQNVHPSSVSSVVSLVSDDPVSVNVSSVLSVLLSVLVVLLCVLCVVLVHDDDSVLNNVLSVCCSPPNNVRSNVSSVVVSVCSVVCVVVVVVVVVVVVVVVVVVVVVPD

Solvent-accessible surface area (backbone atoms only — not comparable to full-atom values): 10458 Å² total; per-residue (Å²): 135,85,82,73,76,72,76,82,53,96,47,62,87,38,66,64,46,34,50,41,52,50,56,53,69,71,44,58,69,72,55,34,56,49,50,30,47,38,49,36,50,53,47,47,55,53,31,54,75,69,57,43,58,62,51,58,66,69,55,47,79,78,66,61,59,80,73,66,54,60,96,89,60,72,54,85,48,67,78,39,71,50,45,40,50,34,53,56,50,50,6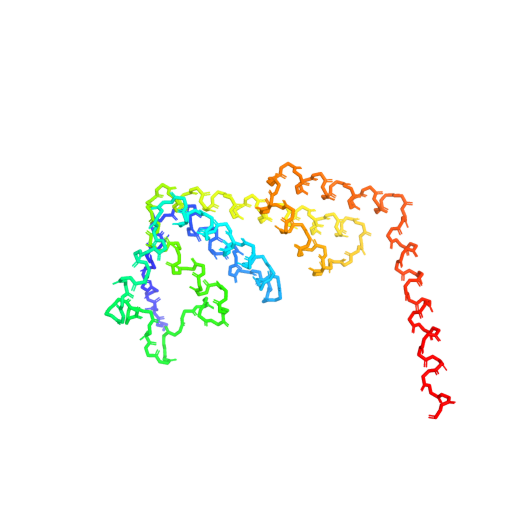8,73,43,52,76,66,55,36,48,53,50,29,51,54,53,41,53,54,49,51,50,52,49,50,42,49,50,47,25,56,76,74,74,44,81,80,52,72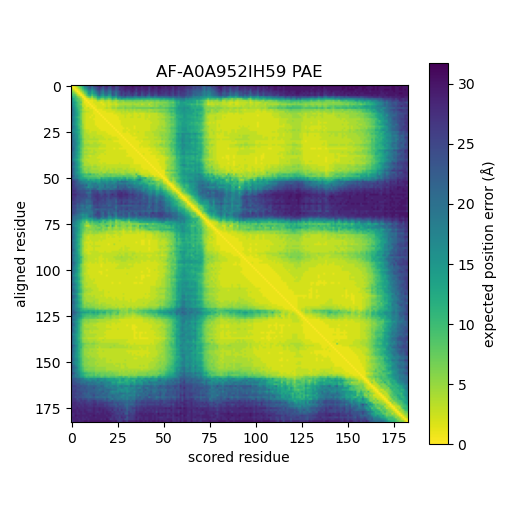,65,59,53,40,50,43,35,49,38,29,72,75,67,31,66,70,52,26,49,50,50,43,50,50,55,46,49,34,56,75,72,42,51,53,61,52,51,52,53,51,51,55,51,54,54,51,56,54,55,68,64,64,78,76,120

pLDDT: mean 77.95, std 18.88, ran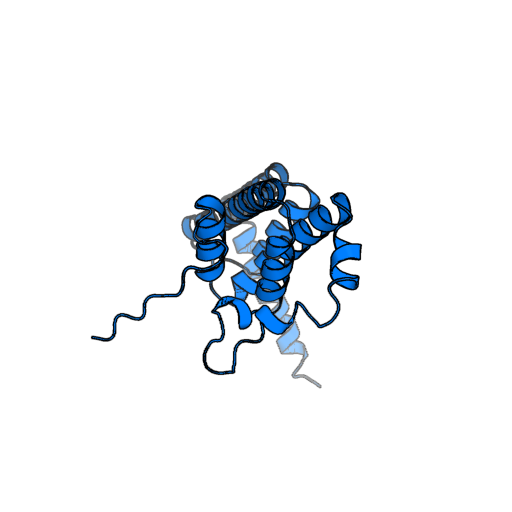ge [32.59, 96.5]

Mean predicted aligned error: 10.93 Å

Secondary structure (DSSP, 8-state):
------PPPTTTTSHHHHHHHHHHHHS-HHHHHHHHHHHHHHHHHHHHHTTTHHHHHHS-TTSGGGT---TT---GGGGSHHHHHHHHHHHHS-HHHHHHHHHHHHHHHHHHHHHHHHHHHTTPPP-HHHHHHHHHHHHHH-HHHHHHHHHHHHHHHHTTHHHHHHHHHHHHHHHHHHHHS--

Nearest PDB structures (foldseek):
  7uj6-assembly1_A  TM=1.727E-01  e=2.702E+00  Borreliella burgdorferi 297

Sequence (183 aa):
MSNVASSRRWYDDKPLLSETIKNLLSLPYSLQLVIVEGVVYLLNKECEAQHLIRALRSVGHQNVTGLHKSKNRRRQYDANPYLHKAMNYLLILSTEGQALIAEQVQELLECNLEYFKTCKEFGGDSDLKDVAELTSVYVEQGNEAALQQVNQIREEFLSGVRAQNKITMAATGSEMQVRGDAL

Radius of gyration: 20.54 Å; Cα contacts (8 Å, |Δi|>4): 117; chains: 1; bounding box: 60×47×56 Å